Protein AF-A0AAD5QMI8-F1 (afdb_monomer_lite)

Foldseek 3Di:
DDDDDDPPVVVVVVVVVVVVVVVVVVVVVVVLVVLVVVQVVPDPDPVSVVVSVVVVCVCVPPVNVVVVVVVVVVVVVVVVVVVVVVVVVVVVVVVVVVVVVVVVVVVVVVVVVVVVVVVVVVVVVVVVVVVVVVVVVVVVVVVVVVVVVVVLVVVFWDWDWDADPPVRAIKIKIKGWPPRPDPLVVVLLVLLVVLCVVQVPDDPDDHALRWHFPDWDDDPTITMTIIHQDDDDPQVVLVPDVPSDDDPVVVVCVVPVRHVVVVVVSVVVVVVVPPPDDDDDPNSVVRNRRSD

Structure (mmCIF, N/CA/C/O backbone):
data_AF-A0AAD5QMI8-F1
#
_entry.id   AF-A0AAD5QMI8-F1
#
loop_
_atom_site.group_PDB
_atom_site.id
_atom_site.type_symbol
_atom_site.label_atom_id
_atom_site.label_alt_id
_atom_site.label_comp_id
_atom_site.label_asym_id
_atom_site.label_entity_id
_atom_site.label_seq_id
_atom_site.pdbx_PDB_ins_code
_atom_site.Cartn_x
_atom_site.Cartn_y
_atom_site.Cartn_z
_atom_site.occupancy
_atom_site.B_iso_or_equiv
_atom_site.auth_seq_id
_atom_site.auth_comp_id
_atom_site.auth_asym_id
_atom_site.auth_atom_id
_atom_site.pdbx_PDB_model_num
ATOM 1 N N . MET A 1 1 ? -24.295 15.985 58.952 1.00 39.81 1 MET A N 1
ATOM 2 C CA . MET A 1 1 ? -25.661 16.332 59.405 1.00 39.81 1 MET A CA 1
ATOM 3 C C . MET A 1 1 ? -26.094 15.312 60.451 1.00 39.81 1 MET A C 1
ATOM 5 O O . MET A 1 1 ? -26.336 14.167 60.102 1.00 39.81 1 MET A O 1
ATOM 9 N N . HIS A 1 2 ? -26.085 15.687 61.734 1.00 37.69 2 HIS A N 1
ATOM 10 C CA . HIS A 1 2 ? -26.561 14.845 62.839 1.00 37.69 2 HIS A CA 1
ATOM 11 C C . HIS A 1 2 ? -28.088 14.939 62.935 1.00 37.69 2 HIS A C 1
ATOM 13 O O . HIS A 1 2 ? -28.623 16.011 63.214 1.00 37.69 2 HIS A O 1
ATOM 19 N N . LEU A 1 3 ? -28.782 13.825 62.705 1.00 41.12 3 LEU A N 1
ATOM 20 C CA . LEU A 1 3 ? -30.224 13.722 62.907 1.00 41.12 3 LEU A CA 1
ATOM 21 C C . LEU A 1 3 ? -30.510 13.406 64.380 1.00 41.12 3 LEU A C 1
ATOM 23 O O . LEU A 1 3 ? -30.290 12.291 64.845 1.00 41.12 3 LEU A O 1
ATOM 27 N N . ARG A 1 4 ? -31.025 14.409 65.102 1.00 49.50 4 ARG A N 1
ATOM 28 C CA . ARG A 1 4 ? -31.801 14.223 66.335 1.00 49.50 4 ARG A CA 1
ATOM 29 C C . ARG A 1 4 ? -33.089 13.475 65.976 1.00 49.50 4 ARG A C 1
ATOM 31 O O . ARG A 1 4 ? -34.015 14.063 65.433 1.00 49.50 4 ARG A O 1
ATOM 38 N N . MET A 1 5 ? -33.141 12.195 66.304 1.00 41.69 5 MET A N 1
ATOM 39 C CA . MET A 1 5 ? -34.349 11.372 66.394 1.00 41.69 5 MET A CA 1
ATOM 40 C C . MET A 1 5 ? -34.274 10.723 67.784 1.00 41.69 5 MET A C 1
ATOM 42 O O . MET A 1 5 ? -33.203 10.277 68.169 1.00 41.69 5 MET A O 1
ATOM 46 N N . SER A 1 6 ? -35.294 10.600 68.622 1.00 49.03 6 SER A N 1
ATOM 47 C CA . SER A 1 6 ? -36.700 10.974 68.564 1.00 49.03 6 SER A CA 1
ATOM 48 C C . SER A 1 6 ? -37.243 10.606 69.957 1.00 49.03 6 SER A C 1
ATOM 50 O O . SER A 1 6 ? -37.353 9.420 70.260 1.00 49.03 6 SER A O 1
ATOM 52 N N . SER A 1 7 ? -37.568 11.580 70.812 1.00 53.19 7 SER A N 1
ATOM 53 C CA . SER A 1 7 ? -38.315 11.308 72.055 1.00 53.19 7 SER A CA 1
ATOM 54 C C . SER A 1 7 ? -39.819 11.133 71.795 1.00 53.19 7 SER A C 1
ATOM 56 O O . SER A 1 7 ? -40.510 10.508 72.590 1.00 53.19 7 SER A O 1
ATOM 58 N N . GLY A 1 8 ? -40.325 11.613 70.651 1.00 53.88 8 GLY A N 1
ATOM 59 C CA . GLY A 1 8 ? -41.746 11.533 70.290 1.00 53.88 8 GLY A CA 1
ATOM 60 C C . GLY A 1 8 ? -42.232 10.137 69.882 1.00 53.88 8 GLY A C 1
ATOM 61 O O . GLY A 1 8 ? -43.419 9.849 69.997 1.00 53.88 8 GLY A O 1
ATOM 62 N N . ALA A 1 9 ? -41.337 9.242 69.447 1.00 55.59 9 ALA A N 1
ATOM 63 C CA . ALA A 1 9 ? -41.724 7.880 69.066 1.00 55.59 9 ALA A CA 1
ATOM 64 C C . ALA A 1 9 ? -42.132 7.005 70.266 1.00 55.59 9 ALA A C 1
ATOM 66 O O . ALA A 1 9 ? -42.971 6.128 70.099 1.00 55.59 9 ALA A O 1
ATOM 67 N N . GLN A 1 10 ? -41.593 7.252 71.467 1.00 55.59 10 GLN A N 1
ATOM 68 C CA . GLN A 1 10 ? -41.960 6.484 72.666 1.00 55.59 10 GLN A CA 1
ATOM 69 C C . GLN A 1 10 ? -43.326 6.888 73.243 1.00 55.59 10 GLN A C 1
ATOM 71 O O . GLN A 1 10 ? -44.057 6.037 73.742 1.00 55.59 10 GLN A O 1
ATOM 76 N N . GLU A 1 11 ? -43.707 8.164 73.148 1.00 60.34 11 GLU A N 1
ATOM 77 C CA . GLU A 1 11 ? -44.975 8.662 73.706 1.00 60.34 11 GLU A CA 1
ATOM 78 C C . GLU A 1 11 ? -46.194 8.269 72.848 1.00 60.34 11 GLU A C 1
ATOM 80 O O . GLU A 1 11 ? -47.282 8.006 73.364 1.00 60.34 11 GLU A O 1
ATOM 85 N N . LEU A 1 12 ? -45.997 8.150 71.530 1.00 63.56 12 LEU A N 1
ATOM 86 C CA . LEU A 1 12 ? -47.010 7.651 70.595 1.00 63.56 12 LEU A CA 1
ATOM 87 C C . LEU A 1 12 ? -47.297 6.150 70.754 1.00 63.56 12 LEU A C 1
ATOM 89 O O . LEU A 1 12 ? -48.404 5.719 70.433 1.00 63.56 12 LEU A O 1
ATOM 93 N N . ASP A 1 13 ? -46.337 5.368 71.249 1.00 71.19 13 ASP A N 1
ATOM 94 C CA . ASP A 1 13 ? -46.490 3.919 71.430 1.00 71.19 13 ASP A CA 1
ATOM 95 C C . ASP A 1 13 ? -47.354 3.606 72.666 1.00 71.19 13 ASP A C 1
ATOM 97 O O . ASP A 1 13 ? -48.309 2.836 72.590 1.00 71.19 13 ASP A O 1
ATOM 101 N N . LEU A 1 14 ? -47.126 4.323 73.775 1.00 72.44 14 LEU A N 1
ATOM 102 C CA . LEU A 1 14 ? -47.906 4.173 75.012 1.00 72.44 14 LEU A CA 1
ATOM 103 C C . LEU A 1 14 ? -49.385 4.552 74.845 1.00 72.44 14 LEU A C 1
ATOM 105 O O . LEU A 1 14 ? -50.256 3.882 75.399 1.00 72.44 14 LEU A O 1
ATOM 109 N N . ARG A 1 15 ? -49.697 5.601 74.068 1.00 74.56 15 ARG A N 1
ATOM 110 C CA . ARG A 1 15 ? -51.097 5.977 73.792 1.00 74.56 15 ARG A CA 1
ATOM 111 C C . ARG A 1 15 ? -51.832 4.912 72.982 1.00 74.56 15 ARG A C 1
ATOM 113 O O . ARG A 1 15 ? -52.986 4.624 73.285 1.00 74.56 15 ARG A O 1
ATOM 120 N N . LYS A 1 16 ? -51.161 4.301 72.003 1.00 75.94 16 LYS A N 1
ATOM 121 C CA . LYS A 1 16 ? -51.739 3.220 71.194 1.00 75.94 16 LYS A CA 1
ATOM 122 C C . LYS A 1 16 ? -51.943 1.945 72.006 1.00 75.94 16 LYS A C 1
ATOM 124 O O . LYS A 1 16 ? -52.959 1.283 71.824 1.00 75.94 16 LYS A O 1
ATOM 129 N N . GLU A 1 17 ? -51.029 1.619 72.923 1.00 73.50 17 GLU A N 1
ATOM 130 C CA . GLU A 1 17 ? -51.213 0.492 73.848 1.00 73.50 17 GLU A CA 1
ATOM 131 C C . GLU A 1 17 ? -52.415 0.710 74.786 1.00 73.50 17 GLU A C 1
ATOM 133 O O . GLU A 1 17 ? -53.200 -0.214 74.996 1.00 73.50 17 GLU A O 1
ATOM 138 N N . LEU A 1 18 ? -52.617 1.933 75.293 1.00 75.56 18 LEU A N 1
ATOM 139 C CA . LEU A 1 18 ? -53.773 2.286 76.131 1.00 75.56 18 LEU A CA 1
ATOM 140 C C . LEU A 1 18 ? -55.105 2.202 75.369 1.00 75.56 18 LEU A C 1
ATOM 142 O O . LEU A 1 18 ? -56.087 1.678 75.896 1.00 75.56 18 LEU A O 1
ATOM 146 N N . GLU A 1 19 ? -55.130 2.662 74.120 1.00 79.38 19 GLU A N 1
ATOM 147 C CA . GLU A 1 19 ? -56.314 2.610 73.254 1.00 79.38 19 GLU A CA 1
ATOM 148 C C . GLU A 1 19 ? -56.675 1.163 72.864 1.00 79.38 19 GLU A C 1
ATOM 150 O O . GLU A 1 19 ? -57.843 0.774 72.899 1.00 79.38 19 GLU A O 1
ATOM 155 N N . LEU A 1 20 ? -55.672 0.314 72.608 1.00 74.12 20 LEU A N 1
ATOM 156 C CA . LEU A 1 20 ? -55.854 -1.128 72.400 1.00 74.12 20 LEU A CA 1
ATOM 157 C C . LEU A 1 20 ? -56.387 -1.836 73.650 1.00 74.12 20 LEU A C 1
ATOM 159 O O . LEU A 1 20 ? -57.260 -2.697 73.534 1.00 74.12 20 LEU A O 1
ATOM 163 N N . CYS A 1 21 ? -55.897 -1.478 74.838 1.00 72.69 21 CYS A N 1
ATOM 164 C CA . CYS A 1 21 ? -56.425 -2.006 76.095 1.00 72.69 21 CYS A CA 1
ATOM 165 C C . CYS A 1 21 ? -57.900 -1.628 76.295 1.00 72.69 21 CYS A C 1
ATOM 167 O O . CYS A 1 21 ? -58.682 -2.491 76.693 1.00 72.69 21 CYS A O 1
ATOM 169 N N . SER A 1 22 ? -58.293 -0.391 75.958 1.00 78.00 22 SER A N 1
ATOM 170 C CA . SER A 1 22 ? -59.698 0.045 75.992 1.00 78.00 22 SER A CA 1
ATOM 171 C C . SER A 1 22 ? -60.561 -0.769 75.028 1.00 78.00 22 SER A C 1
ATOM 173 O O . SER A 1 22 ? -61.558 -1.348 75.438 1.00 78.00 22 SER A O 1
ATOM 175 N N . LEU A 1 23 ? -60.134 -0.918 73.769 1.00 75.81 23 LEU A N 1
ATOM 176 C CA . LEU A 1 23 ? -60.886 -1.670 72.756 1.00 75.81 23 LEU A CA 1
ATOM 177 C C . LEU A 1 23 ? -61.037 -3.158 73.102 1.00 75.81 23 LEU A C 1
ATOM 179 O O . LEU A 1 23 ? -62.073 -3.767 72.832 1.00 75.81 23 LEU A O 1
ATOM 183 N N . VAL A 1 24 ? -60.012 -3.768 73.705 1.00 74.81 24 VAL A N 1
ATOM 184 C CA . VAL A 1 24 ? -60.093 -5.159 74.173 1.00 74.81 24 VAL A CA 1
ATOM 185 C C . VAL A 1 24 ? -61.043 -5.278 75.364 1.00 74.81 24 VAL A C 1
ATOM 187 O O . VAL A 1 24 ? -61.785 -6.260 75.426 1.00 74.81 24 VAL A O 1
ATOM 190 N N . ALA A 1 25 ? -61.050 -4.300 76.274 1.00 75.38 25 ALA A N 1
ATOM 191 C CA . ALA A 1 25 ? -62.009 -4.257 77.372 1.00 75.38 25 ALA A CA 1
ATOM 192 C C . ALA A 1 25 ? -63.446 -4.133 76.838 1.00 75.38 25 ALA A C 1
ATOM 194 O O . ALA A 1 25 ? -64.293 -4.935 77.221 1.00 75.38 25 ALA A O 1
ATOM 195 N N . ASP A 1 26 ? -63.684 -3.241 75.875 1.00 77.81 26 ASP A N 1
ATOM 196 C CA . ASP A 1 26 ? -64.997 -3.019 75.251 1.00 77.81 26 ASP A CA 1
ATOM 197 C C . ASP A 1 26 ? -65.491 -4.238 74.445 1.00 77.81 26 ASP A C 1
ATOM 199 O O . ASP A 1 26 ? -66.674 -4.595 74.445 1.00 77.81 26 ASP A O 1
ATOM 203 N N . SER A 1 27 ? -64.583 -4.950 73.774 1.00 77.38 27 SER A N 1
ATOM 204 C CA . SER A 1 27 ? -64.911 -6.206 73.087 1.00 77.38 27 SER A CA 1
ATOM 205 C C . SER A 1 27 ? -65.238 -7.338 74.069 1.00 77.38 27 SER A C 1
ATOM 207 O O . SER A 1 27 ? -66.125 -8.152 73.804 1.00 77.38 27 SER A O 1
ATOM 209 N N . MET A 1 28 ? -64.548 -7.405 75.210 1.00 74.38 28 MET A N 1
ATOM 210 C CA . MET A 1 28 ? -64.834 -8.403 76.242 1.00 74.38 28 MET A CA 1
ATOM 211 C C . MET A 1 28 ? -66.158 -8.123 76.956 1.00 74.38 28 MET A C 1
ATOM 213 O O . MET A 1 28 ? -66.920 -9.061 77.183 1.00 74.38 28 MET A O 1
ATOM 217 N N . THR A 1 29 ? -66.463 -6.859 77.261 1.00 77.94 29 THR A N 1
ATOM 218 C CA . THR A 1 29 ? -67.727 -6.467 77.902 1.00 77.94 29 THR A CA 1
ATOM 219 C C . THR A 1 29 ? -68.920 -6.682 76.977 1.00 77.94 29 THR A C 1
ATOM 221 O O . THR A 1 29 ? -69.928 -7.228 77.417 1.00 77.94 29 THR A O 1
ATOM 224 N N . SER A 1 30 ? -68.801 -6.351 75.688 1.00 76.19 30 SER A N 1
ATOM 225 C CA . SER A 1 30 ? -69.863 -6.609 74.702 1.00 76.19 30 SER A CA 1
ATOM 226 C C . SER A 1 30 ? -70.106 -8.102 74.465 1.00 76.19 30 SER A C 1
A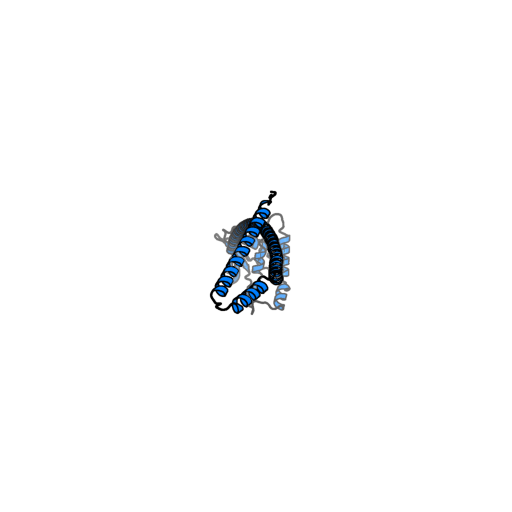TOM 228 O O . SER A 1 30 ? -71.257 -8.535 74.442 1.00 76.19 30 SER A O 1
ATOM 230 N N . SER A 1 31 ? -69.051 -8.918 74.361 1.00 74.50 31 SER A N 1
ATOM 231 C CA . SER A 1 31 ? -69.205 -10.370 74.209 1.00 74.50 31 SER A CA 1
ATOM 232 C C . SER A 1 31 ? -69.837 -11.015 75.446 1.00 74.50 31 SER A C 1
ATOM 234 O O . SER A 1 31 ? -70.688 -11.885 75.294 1.00 74.50 31 SER A O 1
ATOM 236 N N . LEU A 1 32 ? -69.462 -10.575 76.654 1.00 71.62 32 LEU A N 1
ATOM 237 C CA . LEU A 1 32 ? -70.084 -11.033 77.901 1.00 71.62 32 LEU A CA 1
ATOM 238 C C . LEU A 1 32 ? -71.548 -10.600 77.986 1.00 71.62 32 LEU A C 1
ATOM 240 O O . LEU A 1 32 ? -72.392 -11.415 78.335 1.00 71.62 32 LEU A O 1
ATOM 244 N N . SER A 1 33 ? -71.857 -9.354 77.619 1.00 76.44 33 SER A N 1
ATOM 245 C CA . SER A 1 33 ? -73.227 -8.832 77.613 1.00 76.44 33 SER A CA 1
ATOM 246 C C . SER A 1 33 ? -74.143 -9.605 76.662 1.00 76.44 33 SER A C 1
ATOM 248 O O . SER A 1 33 ? -75.302 -9.833 77.000 1.00 76.44 33 SER A O 1
ATOM 250 N N . ASN A 1 34 ? -73.639 -10.009 75.492 1.00 75.00 34 ASN A N 1
ATOM 251 C CA . ASN A 1 34 ? -74.408 -10.790 74.523 1.00 75.00 34 ASN A CA 1
ATOM 252 C C . ASN A 1 34 ? -74.630 -12.232 74.995 1.00 75.00 34 ASN A C 1
ATOM 254 O O . ASN A 1 34 ? -75.746 -12.727 74.911 1.00 75.00 34 ASN A O 1
ATOM 258 N N . SER A 1 35 ? -73.609 -12.887 75.557 1.00 70.50 35 SER A N 1
ATOM 259 C CA . SER A 1 35 ? -73.787 -14.225 76.137 1.00 70.50 35 SER A CA 1
ATOM 260 C C . SER A 1 35 ? -74.733 -14.211 77.344 1.00 70.50 35 SER A C 1
ATOM 262 O O . SER A 1 35 ? -75.518 -15.139 77.509 1.00 70.50 35 SER A O 1
ATOM 264 N N . LEU A 1 36 ? -74.717 -13.147 78.158 1.00 68.50 36 LEU A N 1
ATOM 265 C CA . LEU A 1 36 ? -75.632 -12.999 79.295 1.00 68.50 36 LEU A CA 1
ATOM 266 C C . LEU A 1 36 ? -77.090 -12.814 78.843 1.00 68.50 36 LEU A C 1
ATOM 268 O O . LEU A 1 36 ? -78.000 -13.365 79.459 1.00 68.50 36 LEU A O 1
ATOM 272 N N . SER A 1 37 ? -77.326 -12.037 77.779 1.00 73.31 37 SER A N 1
ATOM 273 C CA . SER A 1 37 ? -78.678 -11.776 77.269 1.00 73.31 37 SER A CA 1
ATOM 274 C C . SER A 1 37 ? -79.290 -12.995 76.565 1.00 73.31 37 SER A C 1
ATOM 276 O O . SER A 1 37 ? -80.482 -13.266 76.730 1.00 73.31 37 SER A O 1
ATOM 278 N N . GLU A 1 38 ? -78.483 -13.783 75.851 1.00 71.50 38 GLU A N 1
ATOM 279 C CA . GLU A 1 38 ? -78.896 -15.068 75.265 1.00 71.50 38 GLU A CA 1
ATOM 280 C C . GLU A 1 38 ? -79.266 -16.099 76.347 1.00 71.50 38 GLU A C 1
ATOM 282 O O . GLU A 1 38 ? -80.281 -16.792 76.241 1.00 71.50 38 GLU A O 1
ATOM 287 N N . ALA A 1 39 ? -78.502 -16.143 77.438 1.00 63.47 39 ALA A N 1
ATOM 288 C CA . ALA A 1 39 ? -78.732 -17.068 78.545 1.00 63.47 39 ALA A CA 1
ATOM 289 C C . ALA A 1 39 ? -79.969 -16.689 79.399 1.00 63.47 39 ALA A C 1
ATOM 291 O O . ALA A 1 39 ? -80.730 -17.552 79.839 1.00 63.47 39 ALA A O 1
ATOM 292 N N . LEU A 1 40 ? -80.240 -15.389 79.580 1.00 64.44 40 LEU A N 1
ATOM 293 C CA . LEU A 1 40 ? -81.414 -14.889 80.318 1.00 64.44 40 LEU A CA 1
ATOM 294 C C . LEU A 1 40 ? -82.736 -15.000 79.541 1.00 64.44 40 LEU A C 1
ATOM 296 O O . LEU A 1 40 ? -83.805 -14.976 80.147 1.00 64.44 40 LEU A O 1
ATOM 300 N N . SER A 1 41 ? -82.690 -15.113 78.212 1.00 66.19 41 SER A N 1
ATOM 301 C CA . SER A 1 41 ? -83.894 -15.222 77.371 1.00 66.19 41 SER A CA 1
ATOM 302 C C . SER A 1 41 ? -84.420 -16.655 77.212 1.00 66.19 41 SER A C 1
ATOM 304 O O . SER A 1 41 ? -85.503 -16.845 76.659 1.00 66.19 41 SER A O 1
ATOM 306 N N . SER A 1 42 ? -83.695 -17.659 77.719 1.00 58.00 42 SER A N 1
ATOM 307 C CA . SER A 1 42 ? -83.961 -19.085 77.480 1.00 58.00 42 SER A CA 1
ATOM 308 C C . SER A 1 42 ? -84.267 -19.920 78.736 1.00 58.00 42 SER A C 1
ATOM 310 O O . SER A 1 42 ? -84.520 -21.117 78.611 1.00 58.00 42 SER A O 1
ATOM 312 N N . THR A 1 43 ? -84.328 -19.326 79.935 1.00 52.66 43 THR A N 1
ATOM 313 C CA . THR A 1 43 ? -84.498 -20.069 81.198 1.00 52.66 43 THR A CA 1
ATOM 314 C C . THR A 1 43 ? -85.843 -19.824 81.883 1.00 52.66 43 THR A C 1
ATOM 316 O O . THR A 1 43 ? -86.178 -18.711 82.277 1.00 52.66 43 THR A O 1
ATOM 319 N N . SER A 1 44 ? -86.644 -20.886 82.036 1.00 55.69 44 SER A N 1
ATOM 320 C CA . SER A 1 44 ? -87.956 -20.856 82.708 1.00 55.69 44 SER A CA 1
ATOM 321 C C . SER A 1 44 ? -87.978 -21.603 84.046 1.00 55.69 44 SER A C 1
ATOM 323 O O . SER A 1 44 ? -89.044 -21.753 84.645 1.00 55.69 44 SER A O 1
ATOM 325 N N . SER A 1 45 ? -86.832 -22.103 84.519 1.00 59.94 45 SER A N 1
ATOM 326 C CA . SER A 1 45 ? -86.713 -22.810 85.794 1.00 59.94 45 SER A CA 1
ATOM 327 C C . SER A 1 45 ? -85.461 -22.363 86.555 1.00 59.94 45 SER A C 1
ATOM 329 O O . SER A 1 45 ? -84.417 -22.106 85.959 1.00 59.94 45 SER A O 1
ATOM 331 N N . ALA A 1 46 ? -85.562 -22.254 87.884 1.00 58.75 46 ALA A N 1
ATOM 332 C CA . ALA A 1 46 ? -84.462 -21.800 88.743 1.00 58.75 46 ALA A CA 1
ATOM 333 C C . ALA A 1 46 ? -83.193 -22.678 88.625 1.00 58.75 46 ALA A C 1
ATOM 335 O O . ALA A 1 46 ? -82.092 -22.177 88.805 1.00 58.75 46 ALA A O 1
ATOM 336 N N . SER A 1 47 ? -83.346 -23.950 88.232 1.00 64.81 47 SER A N 1
ATOM 337 C CA . SER A 1 47 ? -82.250 -24.901 87.990 1.00 64.81 47 SER A CA 1
ATOM 338 C C . SER A 1 47 ? -81.368 -24.531 86.792 1.00 64.81 47 SER A C 1
ATOM 340 O O . SER A 1 47 ? -80.177 -24.834 86.792 1.00 64.81 47 SER A O 1
ATOM 342 N N . ASP A 1 48 ? -81.935 -23.911 85.756 1.00 62.41 48 ASP A N 1
ATOM 343 C CA . ASP A 1 48 ? -81.189 -23.565 84.539 1.00 62.41 48 ASP A CA 1
ATOM 344 C C . ASP A 1 48 ? -80.391 -22.270 84.731 1.00 62.41 48 ASP A C 1
ATOM 346 O O . ASP A 1 48 ? -79.304 -22.106 84.178 1.00 62.41 48 ASP A O 1
ATOM 350 N N . VAL A 1 49 ? -80.910 -21.367 85.570 1.00 68.44 49 VAL A N 1
ATOM 351 C CA . VAL A 1 49 ? -80.216 -20.139 85.975 1.00 68.44 49 VAL A CA 1
ATOM 352 C C . VAL A 1 49 ? -78.963 -20.480 86.779 1.00 68.44 49 VAL A C 1
ATOM 354 O O . VAL A 1 49 ? -77.909 -19.915 86.501 1.00 68.44 49 VAL A O 1
ATOM 357 N N . ASP A 1 50 ? -79.037 -21.449 87.693 1.00 70.62 50 ASP A N 1
ATOM 358 C CA . ASP A 1 50 ? -77.870 -21.908 88.455 1.00 70.62 50 ASP A CA 1
ATOM 359 C C . ASP A 1 50 ? -76.806 -22.554 87.545 1.00 70.62 50 ASP A C 1
ATOM 361 O O . ASP A 1 50 ? -75.620 -22.271 87.697 1.00 70.62 50 ASP A O 1
ATOM 365 N N . SER A 1 51 ? -77.206 -23.330 86.527 1.00 72.19 51 SER A N 1
ATOM 366 C CA . SER A 1 51 ? -76.269 -23.909 85.545 1.00 72.19 51 SER A CA 1
ATOM 367 C C . SER A 1 51 ? -75.574 -22.846 84.683 1.00 72.19 51 SER A C 1
ATOM 369 O O . SER A 1 51 ? -74.399 -22.991 84.348 1.00 72.19 51 SER A O 1
ATOM 371 N N . ILE A 1 52 ? -76.284 -21.778 84.315 1.00 73.38 52 ILE A N 1
ATOM 372 C CA . ILE A 1 52 ? -75.721 -20.644 83.569 1.00 73.38 52 ILE A CA 1
ATOM 373 C C . ILE A 1 52 ? -74.795 -19.821 84.460 1.00 73.38 52 ILE A C 1
ATOM 375 O O . ILE A 1 52 ? -73.743 -19.383 84.000 1.00 73.38 52 ILE A O 1
ATOM 379 N N . ILE A 1 53 ? -75.157 -19.615 85.730 1.00 73.06 53 ILE A N 1
ATOM 380 C CA . ILE A 1 53 ? -74.293 -18.943 86.703 1.00 73.06 53 ILE A CA 1
ATOM 381 C C . ILE A 1 53 ? -73.012 -19.758 86.898 1.00 73.06 53 ILE A C 1
ATOM 383 O O . ILE A 1 53 ? -71.939 -19.173 86.810 1.00 73.06 53 ILE A O 1
ATOM 387 N N . GLU A 1 54 ? -73.083 -21.085 87.042 1.00 73.31 54 GLU A N 1
ATOM 388 C CA . GLU A 1 54 ? -71.892 -21.943 87.125 1.00 73.31 54 GLU A CA 1
ATOM 389 C C . GLU A 1 54 ? -71.041 -21.907 85.845 1.00 73.31 54 GLU A C 1
ATOM 391 O O . GLU A 1 54 ? -69.813 -21.870 85.924 1.00 73.31 54 GLU A O 1
ATOM 396 N N . GLU A 1 55 ? -71.645 -21.870 84.653 1.00 72.56 55 GLU A N 1
ATOM 397 C CA . GLU A 1 55 ? -70.905 -21.762 83.389 1.00 72.56 55 GLU A CA 1
ATOM 398 C C . GLU A 1 55 ? -70.249 -20.380 83.225 1.00 72.56 55 GLU A C 1
ATOM 400 O O . GLU A 1 55 ? -69.088 -20.274 82.812 1.00 72.56 55 GLU A O 1
ATOM 405 N N . ILE A 1 56 ? -70.944 -19.309 83.614 1.00 72.50 56 ILE A N 1
ATOM 406 C CA . ILE A 1 56 ? -70.411 -17.944 83.649 1.00 72.50 56 ILE A CA 1
ATOM 407 C C . ILE A 1 56 ? -69.288 -17.848 84.685 1.00 72.50 56 ILE A C 1
ATOM 409 O O . ILE A 1 56 ? -68.222 -17.325 84.364 1.00 72.50 56 ILE A O 1
ATOM 413 N N . GLU A 1 57 ? -69.458 -18.397 85.886 1.00 70.19 57 GLU A N 1
ATOM 414 C CA . GLU A 1 57 ? -68.432 -18.441 86.930 1.00 70.19 57 GLU A CA 1
ATOM 415 C C . GLU A 1 57 ? -67.236 -19.304 86.522 1.00 70.19 57 GLU A C 1
ATOM 417 O O . GLU A 1 57 ? -66.097 -18.923 86.783 1.00 70.19 57 GLU A O 1
ATOM 422 N N . ALA A 1 58 ? -67.441 -20.412 85.805 1.00 68.88 58 ALA A N 1
ATOM 423 C CA . ALA A 1 58 ? -66.364 -21.224 85.244 1.00 68.88 58 ALA A CA 1
ATOM 424 C C . ALA A 1 58 ? -65.603 -20.481 84.132 1.00 68.88 58 ALA A C 1
ATOM 426 O O . ALA A 1 58 ? -64.379 -20.597 84.023 1.00 68.88 58 ALA A O 1
ATOM 427 N N . THR A 1 59 ? -66.302 -19.671 83.332 1.00 65.50 59 THR A N 1
ATOM 428 C CA . THR A 1 59 ? -65.726 -18.907 82.213 1.00 65.50 59 THR A CA 1
ATOM 429 C C . THR A 1 59 ? -65.035 -17.615 82.669 1.00 65.50 59 THR A C 1
ATOM 431 O O . THR A 1 59 ? -64.008 -17.229 82.098 1.00 65.50 59 THR A O 1
ATOM 434 N N . ILE A 1 60 ? -65.565 -16.974 83.715 1.00 70.75 60 ILE A N 1
ATOM 435 C CA . ILE A 1 60 ? -65.021 -15.791 84.406 1.00 70.75 60 ILE A CA 1
ATOM 436 C C . ILE A 1 60 ? -64.057 -16.200 85.527 1.00 70.75 60 ILE A C 1
ATOM 438 O O . ILE A 1 60 ? -63.340 -15.354 86.063 1.00 70.75 60 ILE A O 1
ATOM 442 N N . SER A 1 61 ? -63.964 -17.499 85.835 1.00 78.00 61 SER A N 1
ATOM 443 C CA . SER A 1 61 ? -63.043 -18.023 86.835 1.00 78.00 61 SER A CA 1
ATOM 444 C C . SER A 1 61 ? -61.667 -17.429 86.598 1.00 78.00 61 SER A C 1
ATOM 446 O O . SER A 1 61 ? -61.103 -17.500 85.498 1.00 78.00 61 SER A O 1
ATOM 448 N N . ILE A 1 62 ? -61.124 -16.833 87.656 1.00 75.12 62 ILE A N 1
ATOM 449 C CA . ILE A 1 62 ? -59.850 -16.114 87.643 1.00 75.12 62 ILE A CA 1
ATOM 450 C C . ILE A 1 62 ? -58.755 -16.974 86.989 1.00 75.12 62 ILE A C 1
ATOM 452 O O . ILE A 1 62 ? -57.916 -16.462 86.251 1.00 75.12 62 ILE A O 1
ATOM 456 N N . ALA A 1 63 ? -58.814 -18.299 87.161 1.00 76.44 63 ALA A N 1
ATOM 457 C CA . ALA A 1 63 ? -57.892 -19.247 86.544 1.00 76.44 63 ALA A CA 1
ATOM 458 C C . ALA A 1 63 ? -57.994 -19.325 85.003 1.00 76.44 63 ALA A C 1
ATOM 460 O O . ALA A 1 63 ? -56.973 -19.467 84.324 1.00 76.44 63 ALA A O 1
ATOM 461 N N . VAL A 1 64 ? -59.197 -19.247 84.425 1.00 77.81 64 VAL A N 1
ATOM 462 C CA . VAL A 1 64 ? -59.416 -19.280 82.966 1.00 77.81 64 VAL A CA 1
ATOM 463 C C . VAL A 1 64 ? -59.004 -17.953 82.332 1.00 77.81 64 VAL A C 1
ATOM 465 O O . VAL A 1 64 ? -58.322 -17.953 81.298 1.00 77.81 64 VAL A O 1
ATOM 468 N N . LEU A 1 65 ? -59.348 -16.830 82.968 1.00 75.81 65 LEU A N 1
ATOM 469 C CA . LEU A 1 65 ? -58.926 -15.500 82.528 1.00 75.81 65 LEU A CA 1
ATOM 470 C C . LEU A 1 65 ? -57.402 -15.336 82.597 1.00 75.81 65 LEU A C 1
ATOM 472 O O . LEU A 1 65 ? -56.809 -14.886 81.617 1.00 75.81 65 LEU A O 1
ATOM 476 N N . ASP A 1 66 ? -56.746 -15.798 83.665 1.00 78.69 66 ASP A N 1
ATOM 477 C CA . ASP A 1 66 ? -55.282 -15.769 83.791 1.00 78.69 66 ASP A CA 1
ATOM 478 C C . ASP A 1 66 ? -54.592 -16.615 82.702 1.00 78.69 66 ASP A C 1
ATOM 480 O O . ASP A 1 66 ? -53.624 -16.173 82.077 1.00 78.69 66 ASP A O 1
ATOM 484 N N . ARG A 1 67 ? -55.128 -17.800 82.364 1.00 79.62 67 ARG A N 1
ATOM 485 C CA . ARG A 1 67 ? -54.614 -18.605 81.234 1.00 79.62 67 ARG A CA 1
ATOM 486 C C . ARG A 1 67 ? -54.780 -17.895 79.888 1.00 79.62 67 ARG A C 1
ATOM 488 O O . ARG A 1 67 ? -53.848 -17.913 79.078 1.00 79.62 67 ARG A O 1
ATOM 495 N N . LYS A 1 68 ? -55.940 -17.277 79.625 1.00 80.12 68 LYS A N 1
ATOM 496 C CA . LYS A 1 68 ? -56.187 -16.512 78.386 1.00 80.12 68 LYS A CA 1
ATOM 497 C C . LYS A 1 68 ? -55.265 -15.292 78.298 1.00 80.12 68 LYS A C 1
ATOM 499 O O . LYS A 1 68 ? -54.681 -15.060 77.237 1.00 80.12 68 LYS A O 1
ATOM 504 N N . LEU A 1 69 ? -55.076 -14.570 79.404 1.00 79.94 69 LEU A N 1
ATOM 505 C CA . LEU A 1 69 ? -54.168 -13.428 79.498 1.00 79.94 69 LEU A CA 1
ATOM 506 C C . LEU A 1 69 ? -52.720 -13.864 79.249 1.00 79.94 69 LEU A C 1
ATOM 508 O O . LEU A 1 69 ? -52.077 -13.328 78.352 1.00 79.94 69 LEU A O 1
ATOM 512 N N . LYS A 1 70 ? -52.230 -14.907 79.933 1.00 84.31 70 LYS A N 1
ATOM 513 C CA . LYS A 1 70 ? -50.885 -15.470 79.712 1.00 84.31 70 LYS A CA 1
ATOM 514 C C . LYS A 1 70 ? -50.661 -15.893 78.262 1.00 84.31 70 LYS A C 1
ATOM 516 O O . LYS A 1 70 ? -49.594 -15.628 77.711 1.00 84.31 70 LYS A O 1
ATOM 521 N N . LYS A 1 71 ? -51.656 -16.510 77.612 1.00 85.94 71 LYS A N 1
ATOM 522 C CA . LYS A 1 71 ? -51.572 -16.888 76.190 1.00 85.94 71 LYS A CA 1
ATOM 523 C C . LYS A 1 71 ? -51.481 -15.659 75.279 1.00 85.94 71 LYS A C 1
ATOM 525 O O . LYS A 1 71 ? -50.647 -15.651 74.377 1.00 85.94 71 LYS A O 1
ATOM 530 N N . LYS A 1 72 ? -52.284 -14.617 75.531 1.00 82.56 72 LYS A N 1
ATOM 531 C CA . LYS A 1 72 ? -52.223 -13.347 74.785 1.00 82.56 72 LYS A CA 1
ATOM 532 C C . LYS A 1 72 ? -50.903 -12.608 75.007 1.00 82.56 72 LYS A C 1
ATOM 534 O O . LYS A 1 72 ? -50.299 -12.185 74.031 1.00 82.56 72 LYS A O 1
ATOM 539 N N . VAL A 1 73 ? -50.414 -12.527 76.245 1.00 80.88 73 VAL A N 1
ATOM 540 C CA . VAL A 1 73 ? -49.109 -11.929 76.581 1.00 80.88 73 VAL A CA 1
ATOM 541 C C . VAL A 1 73 ? -47.976 -12.672 75.876 1.00 80.88 73 VAL A C 1
ATOM 543 O O . VAL A 1 73 ? -47.089 -12.035 75.317 1.00 80.88 73 VAL A O 1
ATOM 546 N N . LYS A 1 74 ? -48.024 -14.010 75.832 1.00 84.25 74 LYS A N 1
ATOM 547 C CA . LYS A 1 74 ? -47.031 -14.829 75.121 1.00 84.25 74 LYS A CA 1
ATOM 548 C C . LYS A 1 74 ? -47.075 -14.621 73.602 1.00 84.25 74 LYS A C 1
ATOM 550 O O . LYS A 1 74 ? -46.027 -14.574 72.967 1.00 84.25 74 LYS A O 1
ATOM 555 N N . LEU A 1 75 ? -48.269 -14.466 73.024 1.00 83.56 75 LEU A N 1
ATOM 556 C CA . LEU A 1 75 ? -48.436 -14.110 71.611 1.00 83.56 75 LEU A CA 1
ATOM 557 C C . LEU A 1 75 ? -47.882 -12.709 71.321 1.00 83.56 75 LEU A C 1
ATOM 559 O O . LEU A 1 75 ? -47.107 -12.551 70.382 1.00 83.56 75 LEU A O 1
ATOM 563 N N . PHE A 1 76 ? -48.200 -11.719 72.157 1.00 79.38 76 PHE A N 1
ATOM 564 C CA . PHE A 1 76 ? -47.702 -10.348 72.014 1.00 79.38 76 PHE A CA 1
ATOM 565 C C . PHE A 1 76 ? -46.179 -10.266 72.145 1.00 79.38 76 PHE A C 1
ATOM 567 O O . PHE A 1 76 ? -45.524 -9.617 71.331 1.00 79.38 76 PHE A O 1
ATOM 574 N N . SER A 1 77 ? -45.595 -10.961 73.125 1.00 81.31 77 SER A N 1
ATOM 575 C CA . SER A 1 77 ? -44.142 -10.992 73.293 1.00 81.31 77 SER A CA 1
ATOM 576 C C . SER A 1 77 ? -43.448 -11.696 72.126 1.00 81.31 77 SER A C 1
ATOM 578 O O . SER A 1 77 ? -42.447 -11.176 71.634 1.00 81.31 77 SER A O 1
ATOM 580 N N . SER A 1 78 ? -44.010 -12.797 71.606 1.00 84.44 78 SER A N 1
ATOM 581 C CA . SER A 1 78 ? -43.496 -13.442 70.387 1.00 84.44 78 SER A CA 1
ATOM 582 C C . SER A 1 78 ? -43.598 -12.534 69.152 1.00 84.44 78 SER A C 1
ATOM 584 O O . SER A 1 78 ? -42.619 -12.380 68.423 1.00 84.44 78 SER A O 1
ATOM 586 N N . GLY A 1 79 ? -44.720 -11.825 68.982 1.00 84.81 79 GLY A N 1
ATOM 587 C CA . GLY A 1 79 ? -44.912 -10.866 67.894 1.00 84.81 79 GLY A CA 1
ATOM 588 C C . GLY A 1 79 ? -43.931 -9.695 67.961 1.00 84.81 79 GLY A C 1
ATOM 589 O O . GLY A 1 79 ? -43.377 -9.302 66.938 1.00 84.81 79 GLY A O 1
ATOM 590 N N . LYS A 1 80 ? -43.628 -9.190 69.165 1.00 84.88 80 LYS A N 1
ATOM 591 C CA . LYS A 1 80 ? -42.616 -8.141 69.370 1.00 84.88 80 LYS A CA 1
ATOM 592 C C . LYS A 1 80 ? -41.216 -8.619 68.975 1.00 84.88 80 LYS A C 1
ATOM 594 O O . LYS A 1 80 ? -40.478 -7.876 68.331 1.00 84.88 80 LYS A O 1
ATOM 599 N N . THR A 1 81 ? -40.858 -9.863 69.309 1.00 87.25 81 THR A N 1
ATOM 600 C CA . THR A 1 81 ? -39.564 -10.434 68.900 1.00 87.25 81 THR A CA 1
ATOM 601 C C . THR A 1 81 ? -39.470 -10.671 67.394 1.00 87.25 81 THR A C 1
ATOM 603 O O . THR A 1 81 ? -38.417 -10.425 66.807 1.00 87.25 81 THR A O 1
ATOM 606 N N . ASP A 1 82 ? -40.557 -11.091 66.748 1.00 90.44 82 ASP A N 1
ATOM 607 C CA . ASP A 1 82 ? -40.575 -11.310 65.300 1.00 90.44 82 ASP A CA 1
ATOM 608 C C . ASP A 1 82 ? -40.571 -9.988 64.520 1.00 90.44 82 ASP A C 1
ATOM 610 O O . ASP A 1 82 ? -39.874 -9.874 63.508 1.00 90.44 82 ASP A O 1
ATOM 614 N N . ALA A 1 83 ? -41.257 -8.956 65.020 1.00 87.19 83 ALA A N 1
ATOM 615 C CA . ALA A 1 83 ? -41.202 -7.608 64.461 1.00 87.19 83 ALA A CA 1
ATOM 616 C C . ALA A 1 83 ? -39.784 -7.019 64.536 1.00 87.19 83 ALA A C 1
ATOM 618 O O . ALA A 1 83 ? -39.287 -6.512 63.531 1.00 87.19 83 ALA A O 1
ATOM 619 N N . ALA A 1 84 ? -39.101 -7.159 65.679 1.00 90.56 84 ALA A N 1
ATOM 620 C CA . ALA A 1 84 ? -37.714 -6.718 65.837 1.00 90.56 84 ALA A CA 1
ATOM 621 C C . ALA A 1 84 ? -36.770 -7.433 64.853 1.00 90.56 84 ALA A C 1
ATOM 623 O O . ALA A 1 84 ? -36.047 -6.781 64.107 1.00 90.56 84 ALA A O 1
ATOM 624 N N . ARG A 1 85 ? -36.859 -8.768 64.745 1.00 93.75 85 ARG A N 1
ATOM 625 C CA . ARG A 1 85 ? -36.069 -9.543 63.767 1.00 93.75 85 ARG A CA 1
ATOM 626 C C . ARG A 1 85 ? -36.352 -9.137 62.324 1.00 93.75 85 ARG A C 1
ATOM 628 O O . ARG A 1 85 ? -35.454 -9.164 61.486 1.00 93.75 85 ARG A O 1
ATOM 635 N N . THR A 1 86 ? -37.603 -8.813 62.011 1.00 93.38 86 THR A N 1
ATOM 636 C CA . THR A 1 86 ? -37.990 -8.364 60.669 1.00 93.38 86 THR A CA 1
ATOM 637 C C . THR A 1 86 ? -37.402 -6.988 60.372 1.00 93.38 86 THR A C 1
ATOM 639 O O . THR A 1 86 ? -36.872 -6.783 59.283 1.00 93.38 86 THR A O 1
ATOM 642 N N . TYR A 1 87 ? -37.425 -6.076 61.347 1.00 93.19 87 TYR A N 1
ATOM 643 C CA . TYR A 1 87 ? -36.783 -4.768 61.240 1.00 93.19 87 TYR A CA 1
ATOM 644 C C . TYR A 1 87 ? -35.271 -4.889 61.015 1.00 93.19 87 TYR A C 1
ATOM 646 O O . TYR A 1 87 ? -34.760 -4.296 60.067 1.00 93.19 87 TYR A O 1
ATOM 654 N N . ASP A 1 88 ? -34.580 -5.725 61.794 1.00 94.88 88 ASP A N 1
ATOM 655 C CA . ASP A 1 88 ? -33.138 -5.959 61.636 1.00 94.88 88 ASP A CA 1
ATOM 656 C C . ASP A 1 88 ? -32.805 -6.502 60.240 1.00 94.88 88 ASP A C 1
ATOM 658 O O . ASP A 1 88 ? -31.909 -5.996 59.568 1.00 94.88 88 ASP A O 1
ATOM 662 N N . ARG A 1 89 ? -33.586 -7.470 59.736 1.00 95.44 89 ARG A N 1
ATOM 663 C CA . ARG A 1 89 ? -33.422 -7.989 58.366 1.00 95.44 89 ARG A CA 1
ATOM 664 C C . ARG A 1 89 ? -33.634 -6.914 57.306 1.00 95.44 89 ARG A C 1
ATOM 666 O O . ARG A 1 89 ? -32.891 -6.879 56.330 1.00 95.44 89 ARG A O 1
ATOM 673 N N . MET A 1 90 ? -34.639 -6.051 57.468 1.00 94.31 90 MET A N 1
ATOM 674 C CA . MET A 1 90 ? -34.863 -4.945 56.533 1.00 94.31 90 MET A CA 1
ATOM 675 C C . MET A 1 90 ? -33.712 -3.939 56.571 1.00 94.31 90 MET A C 1
ATOM 677 O O . MET A 1 90 ? -33.299 -3.459 55.515 1.00 94.31 90 MET A O 1
ATOM 681 N N . GLN A 1 91 ? -33.169 -3.650 57.754 1.00 94.88 91 GLN A N 1
ATOM 682 C CA . GLN A 1 91 ? -32.028 -2.755 57.902 1.00 94.88 91 GLN A CA 1
ATOM 683 C C . GLN A 1 91 ? -30.761 -3.353 57.273 1.00 94.88 91 GLN A C 1
ATOM 685 O O . GLN A 1 91 ? -30.067 -2.658 56.533 1.00 94.88 91 GLN A O 1
ATOM 690 N N . ASP A 1 92 ? -30.509 -4.649 57.459 1.00 95.81 92 ASP A N 1
ATOM 691 C CA . ASP A 1 92 ? -29.427 -5.372 56.782 1.00 95.81 92 ASP A CA 1
ATOM 692 C C . ASP A 1 92 ? -29.595 -5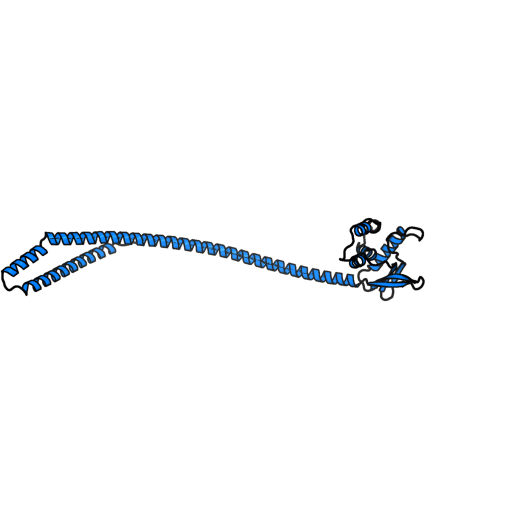.361 55.259 1.00 95.81 92 ASP A C 1
ATOM 694 O O . ASP A 1 92 ? -28.636 -5.120 54.523 1.00 95.81 92 ASP A O 1
ATOM 698 N N . CYS A 1 93 ? -30.812 -5.600 54.760 1.00 95.00 93 CYS A N 1
ATOM 699 C CA . CYS A 1 93 ? -31.117 -5.509 53.333 1.00 95.00 93 CYS A CA 1
ATOM 700 C C . CYS A 1 93 ? -30.869 -4.100 52.789 1.00 95.00 93 CYS A C 1
ATOM 702 O O . CYS A 1 93 ? -30.301 -3.961 51.707 1.00 95.00 93 CYS A O 1
ATOM 704 N N . ARG A 1 94 ? -31.252 -3.062 53.540 1.00 96.44 94 ARG A N 1
ATOM 705 C CA . ARG A 1 94 ? -31.004 -1.665 53.174 1.00 96.44 94 ARG A CA 1
ATOM 706 C C . ARG A 1 94 ? -29.510 -1.367 53.093 1.00 96.44 94 ARG A C 1
ATOM 708 O O . ARG A 1 94 ? -29.074 -0.816 52.088 1.00 96.44 94 ARG A O 1
ATOM 715 N N . ASN A 1 95 ? -28.737 -1.772 54.098 1.00 95.38 95 ASN A N 1
ATOM 716 C CA . ASN A 1 95 ? -27.290 -1.563 54.123 1.00 95.38 95 ASN A CA 1
ATOM 717 C C . ASN A 1 95 ? -26.612 -2.278 52.942 1.00 95.38 95 ASN A C 1
ATOM 719 O O . ASN A 1 95 ? -25.835 -1.666 52.216 1.00 95.38 95 ASN A O 1
ATOM 723 N N . LYS A 1 96 ? -26.982 -3.540 52.672 1.00 97.31 96 LYS A N 1
ATOM 724 C CA . LYS A 1 96 ? -26.479 -4.293 51.507 1.00 97.31 96 LYS A CA 1
ATOM 725 C C . LYS A 1 96 ? -26.833 -3.616 50.187 1.00 97.31 96 LYS A C 1
ATOM 727 O O . LYS A 1 96 ? -25.999 -3.542 49.290 1.00 97.31 96 LYS A O 1
ATOM 732 N N . PHE A 1 97 ? -28.061 -3.117 50.056 1.00 96.50 97 PHE A N 1
ATOM 733 C CA . PHE A 1 97 ? -28.477 -2.386 48.864 1.00 96.50 97 PHE A CA 1
ATOM 734 C C . PHE A 1 97 ? -27.636 -1.117 48.673 1.00 96.50 97 PHE A C 1
ATOM 736 O O . PHE A 1 97 ? -27.114 -0.886 47.585 1.00 96.50 97 PHE A O 1
ATOM 743 N N . GLU A 1 98 ? -27.430 -0.339 49.734 1.00 97.44 98 GLU A N 1
ATOM 744 C CA . GLU A 1 98 ? -26.628 0.886 49.703 1.00 97.44 98 GLU A CA 1
ATOM 745 C C . GLU A 1 98 ? -25.156 0.606 49.352 1.00 97.44 98 GLU A C 1
ATOM 747 O O . GLU A 1 98 ? -24.591 1.272 48.483 1.00 97.44 98 GLU A O 1
ATOM 752 N N . GLU A 1 99 ? -24.557 -0.444 49.920 1.00 96.94 99 GLU A N 1
ATOM 753 C CA . GLU A 1 99 ? -23.215 -0.914 49.554 1.00 96.94 99 GLU A CA 1
ATOM 754 C C . GLU A 1 99 ? -23.121 -1.288 48.070 1.00 96.94 99 GLU A C 1
ATOM 756 O O . GLU A 1 99 ? -22.195 -0.856 47.377 1.00 96.94 99 GLU A O 1
ATOM 761 N N . THR A 1 100 ? -24.092 -2.049 47.549 1.00 97.69 100 THR A N 1
ATOM 762 C CA . THR A 1 100 ? -24.110 -2.421 46.124 1.00 97.69 100 THR A CA 1
ATOM 763 C C . THR A 1 100 ? -24.319 -1.217 45.209 1.00 97.69 100 THR A C 1
ATOM 765 O O . THR A 1 100 ? -23.662 -1.128 44.172 1.00 97.69 100 THR A O 1
ATOM 768 N N . SER A 1 101 ? -25.164 -0.260 45.604 1.00 97.69 101 SER A N 1
ATOM 769 C CA . SER A 1 101 ? -25.391 0.985 44.867 1.00 97.69 101 SER A CA 1
ATOM 770 C C . SER A 1 101 ? -24.107 1.811 44.782 1.00 97.69 101 SER A C 1
ATOM 772 O O . SER A 1 101 ? -23.699 2.217 43.694 1.00 97.69 101 SER A O 1
ATOM 774 N N . ASN A 1 102 ? -23.409 1.983 45.907 1.00 97.38 102 ASN A N 1
ATOM 775 C CA . ASN A 1 102 ? -22.139 2.706 45.959 1.00 97.38 102 ASN A CA 1
ATOM 776 C C . ASN A 1 102 ? -21.046 2.001 45.138 1.00 97.38 102 ASN A C 1
ATOM 778 O O . ASN A 1 102 ? -20.288 2.653 44.416 1.00 97.38 102 ASN A O 1
ATOM 782 N N . ALA A 1 103 ? -20.986 0.667 45.192 1.00 97.81 103 ALA A N 1
ATOM 783 C CA . ALA A 1 103 ? -20.048 -0.117 44.392 1.00 97.81 103 ALA A CA 1
ATOM 784 C C . ALA A 1 103 ? -20.314 0.013 42.882 1.00 97.81 103 ALA A C 1
ATOM 786 O O . ALA A 1 103 ? -19.368 0.134 42.099 1.00 97.81 103 ALA A O 1
ATOM 787 N N . LEU A 1 104 ? -21.583 0.018 42.462 1.00 97.75 104 LEU A N 1
ATOM 788 C CA . LEU A 1 104 ? -21.966 0.236 41.065 1.00 97.75 104 LEU A CA 1
ATOM 789 C C . LEU A 1 104 ? -21.636 1.655 40.603 1.00 97.75 104 LEU A C 1
ATOM 791 O O . LEU A 1 104 ? -21.075 1.823 39.523 1.00 97.75 104 LEU A O 1
ATOM 795 N N . GLN A 1 105 ? -21.913 2.661 41.429 1.00 98.19 105 GLN A N 1
ATOM 796 C CA . GLN A 1 105 ? -21.617 4.050 41.094 1.00 98.19 105 GLN A CA 1
ATOM 797 C C . GLN A 1 105 ? -20.111 4.299 40.952 1.00 98.19 105 GLN A C 1
ATOM 799 O O . GLN A 1 105 ? -19.678 4.967 40.013 1.00 98.19 105 GLN A O 1
ATOM 804 N N . LYS A 1 106 ? -19.295 3.676 41.811 1.00 98.19 106 LYS A N 1
ATOM 805 C CA . LYS A 1 106 ? -17.836 3.693 41.669 1.00 98.19 106 LYS A CA 1
ATOM 806 C C . LYS A 1 106 ? -17.389 3.063 40.345 1.00 98.19 106 LYS A C 1
ATOM 808 O O . LYS A 1 106 ? -16.640 3.693 39.602 1.00 98.19 106 LYS A O 1
ATOM 813 N N . ARG A 1 107 ? -17.893 1.870 40.008 1.00 98.25 107 ARG A N 1
ATOM 814 C CA . ARG A 1 107 ? -17.568 1.193 38.738 1.00 98.25 107 ARG A CA 1
ATOM 815 C C . ARG A 1 107 ? -17.980 2.008 37.512 1.00 98.25 107 ARG A C 1
ATOM 817 O O . ARG A 1 107 ? -17.244 2.018 36.533 1.00 98.25 107 ARG A O 1
ATOM 824 N N . LEU A 1 108 ? -19.123 2.694 37.566 1.00 97.94 108 LEU A N 1
ATOM 825 C CA . LEU A 1 108 ? -19.557 3.593 36.495 1.00 97.94 108 LEU A CA 1
ATOM 826 C C . LEU A 1 108 ? -18.561 4.738 36.298 1.00 97.94 108 LEU A C 1
ATOM 828 O O . LEU A 1 108 ? -18.110 4.946 35.177 1.00 97.94 108 LEU A O 1
ATOM 832 N N . SER A 1 109 ? -18.138 5.402 37.377 1.00 97.81 109 SER A N 1
ATOM 833 C CA . SER A 1 109 ? -17.155 6.491 37.277 1.00 97.81 109 SER A CA 1
ATOM 834 C C . SER A 1 109 ? -15.794 6.025 36.738 1.00 97.81 109 SER A C 1
ATOM 836 O O . SER A 1 109 ? -15.158 6.719 35.946 1.00 97.81 109 SER A O 1
ATOM 838 N N . GLU A 1 110 ? -15.360 4.815 37.110 1.00 98.25 110 GLU A N 1
ATOM 839 C CA . GLU A 1 110 ? -14.140 4.204 36.576 1.00 98.25 110 GLU A CA 1
ATOM 840 C C . GLU A 1 110 ? -14.282 3.919 35.072 1.00 98.25 110 GLU A C 1
ATOM 842 O O . GLU A 1 110 ? -13.373 4.221 34.296 1.00 98.25 110 GLU A O 1
ATOM 847 N N . GLN A 1 111 ? -15.433 3.393 34.634 1.00 98.31 111 GLN A N 1
ATOM 848 C CA . GLN A 1 111 ? -15.696 3.145 33.215 1.00 98.31 111 GLN A CA 1
ATOM 849 C C . GLN A 1 111 ? -15.780 4.432 32.392 1.00 98.31 111 GLN A C 1
ATOM 851 O O . GLN A 1 111 ? -15.246 4.468 31.285 1.00 98.31 111 GLN A O 1
ATOM 856 N N . GLU A 1 112 ? -16.387 5.494 32.921 1.00 98.12 112 GLU A N 1
ATOM 857 C CA . GLU A 1 112 ? -16.415 6.809 32.270 1.00 98.12 112 GLU A CA 1
ATOM 858 C C . GLU A 1 112 ? -14.998 7.358 32.049 1.00 98.12 112 GLU A C 1
ATOM 860 O O . GLU A 1 112 ? -14.691 7.860 30.964 1.00 98.12 112 GLU A O 1
ATOM 865 N N . GLY A 1 113 ? -14.106 7.188 33.032 1.00 97.69 113 GLY A N 1
ATOM 866 C CA . GLY A 1 113 ? -12.692 7.547 32.907 1.00 97.69 113 GLY A CA 1
ATOM 867 C C . GLY A 1 113 ? -11.982 6.776 31.791 1.00 97.69 113 GLY A C 1
ATOM 868 O O . GLY A 1 113 ? -11.337 7.379 30.930 1.00 97.69 113 GLY A O 1
ATOM 869 N N . VAL A 1 114 ? -12.163 5.451 31.747 1.00 98.38 114 VAL A N 1
ATOM 870 C CA . VAL A 1 114 ? -11.583 4.596 30.695 1.00 98.38 114 VAL A CA 1
ATOM 871 C C . VAL A 1 114 ? -12.110 4.981 29.310 1.00 98.38 114 VAL A C 1
ATOM 873 O O . VAL A 1 114 ? -11.338 5.050 28.351 1.00 98.38 114 VAL A O 1
ATOM 876 N N . ILE A 1 115 ? -13.408 5.268 29.183 1.00 98.25 115 ILE A N 1
ATOM 877 C CA . ILE A 1 115 ? -14.010 5.706 27.916 1.00 98.25 115 ILE A CA 1
ATOM 878 C C . ILE A 1 115 ? -13.405 7.041 27.468 1.00 98.25 115 ILE A C 1
ATOM 880 O O . ILE A 1 115 ? -13.042 7.182 26.300 1.00 98.25 115 ILE A O 1
ATOM 884 N N . ALA A 1 116 ? -13.229 8.002 28.378 1.00 97.94 116 ALA A N 1
ATOM 885 C CA . ALA A 1 116 ? -12.633 9.296 28.053 1.00 97.94 116 ALA A CA 1
ATOM 886 C C . ALA A 1 116 ? -11.182 9.171 27.549 1.00 97.94 116 ALA A C 1
ATOM 888 O O . ALA A 1 116 ? -10.797 9.861 26.601 1.00 97.94 116 ALA A O 1
ATOM 889 N N . GLU A 1 117 ? -10.379 8.281 28.139 1.00 98.19 117 GLU A N 1
ATOM 890 C CA . GLU A 1 117 ? -9.020 7.996 27.660 1.00 98.19 117 GLU A CA 1
ATOM 891 C C . GLU A 1 117 ? -9.021 7.345 26.274 1.00 98.19 117 GLU A C 1
ATOM 893 O O . GLU A 1 117 ? -8.291 7.787 25.384 1.00 98.19 117 GLU A O 1
ATOM 898 N N . ARG A 1 118 ? -9.896 6.358 26.046 1.00 98.38 118 ARG A N 1
ATOM 899 C CA . ARG A 1 118 ? -10.040 5.711 24.732 1.00 98.38 118 ARG A CA 1
ATOM 900 C C . ARG A 1 118 ? -10.500 6.684 23.649 1.00 98.38 118 ARG A C 1
ATOM 902 O O . ARG A 1 118 ? -10.002 6.617 22.529 1.00 98.38 118 ARG A O 1
ATOM 909 N N . CYS A 1 119 ? -11.382 7.630 23.968 1.00 98.12 119 CYS A N 1
ATOM 910 C CA . CYS A 1 119 ? -11.785 8.679 23.029 1.00 98.12 119 CYS A CA 1
ATOM 911 C C . CYS A 1 119 ? -10.605 9.573 22.612 1.00 98.12 119 CYS A C 1
ATOM 913 O O . CYS A 1 119 ? -10.474 9.895 21.431 1.00 98.12 119 CYS A O 1
ATOM 915 N N . LYS A 1 120 ? -9.707 9.928 23.544 1.00 98.25 120 LYS A N 1
ATOM 916 C CA . LYS A 1 120 ? -8.481 10.685 23.221 1.00 98.25 120 LYS A CA 1
ATOM 917 C C . LYS A 1 120 ? -7.542 9.888 22.311 1.00 98.25 120 LYS A C 1
ATOM 919 O O . LYS A 1 120 ? -6.991 10.445 21.364 1.00 98.25 120 LYS A O 1
ATOM 924 N N . GLU A 1 121 ? -7.380 8.592 22.578 1.00 98.38 121 GLU A N 1
ATOM 925 C CA . GLU A 1 121 ? -6.572 7.690 21.748 1.00 98.38 121 GLU A CA 1
ATOM 926 C C . GLU A 1 121 ? -7.126 7.590 20.316 1.00 98.38 121 GLU A C 1
ATOM 928 O O . GLU A 1 121 ? -6.370 7.682 19.347 1.00 98.38 121 GLU A O 1
ATOM 933 N N . ILE A 1 122 ? -8.450 7.472 20.167 1.00 98.31 122 ILE A N 1
ATOM 934 C CA . ILE A 1 122 ? -9.122 7.398 18.861 1.00 98.31 122 ILE A CA 1
ATOM 935 C C . ILE A 1 122 ? -8.888 8.666 18.029 1.00 98.31 122 ILE A C 1
ATOM 937 O O . ILE A 1 122 ? -8.576 8.557 16.841 1.00 98.31 122 ILE A O 1
ATOM 941 N N . GLU A 1 123 ? -8.991 9.857 18.624 1.00 98.19 123 GLU A N 1
ATOM 942 C CA . GLU A 1 123 ? -8.731 11.110 17.899 1.00 98.19 123 GLU A CA 1
ATOM 943 C C . GLU A 1 123 ? -7.255 11.233 17.481 1.00 98.19 123 GLU A C 1
ATOM 945 O O . GLU A 1 123 ? -6.965 11.539 16.323 1.00 98.19 123 GLU A O 1
ATOM 950 N N . ALA A 1 124 ? -6.307 10.858 18.348 1.00 98.00 124 ALA A N 1
ATOM 951 C CA . ALA A 1 124 ? -4.887 10.834 17.984 1.00 98.00 124 ALA A CA 1
ATOM 952 C C . ALA A 1 124 ? -4.591 9.867 16.816 1.00 98.00 124 ALA A C 1
ATOM 954 O O . ALA A 1 124 ? -3.805 10.174 15.909 1.00 98.00 124 ALA A O 1
ATOM 955 N N . LEU A 1 125 ? -5.241 8.698 16.797 1.00 98.19 125 LEU A N 1
ATOM 956 C CA . LEU A 1 125 ? -5.126 7.737 15.697 1.00 98.19 125 LEU A CA 1
ATOM 957 C C . LEU A 1 125 ? -5.734 8.270 14.394 1.00 98.19 125 LEU A C 1
ATOM 959 O O . LEU A 1 125 ? -5.177 8.037 13.316 1.00 98.19 125 LEU A O 1
ATOM 963 N N . LYS A 1 126 ? -6.842 9.010 14.472 1.00 98.38 126 LYS A N 1
ATOM 964 C CA . LYS A 1 126 ? -7.498 9.637 13.318 1.00 98.38 126 LYS A CA 1
ATOM 965 C C . LYS A 1 126 ? -6.604 10.692 12.663 1.00 98.38 126 LYS A C 1
ATOM 967 O O . LYS A 1 126 ? -6.440 10.670 11.441 1.00 98.38 126 LYS A O 1
ATOM 972 N N . ASP A 1 127 ? -5.941 11.528 13.456 1.00 98.00 127 ASP A N 1
ATOM 973 C CA . ASP A 1 127 ? -4.975 12.513 12.957 1.00 98.00 127 ASP A CA 1
ATOM 974 C C . ASP A 1 127 ? -3.764 11.850 12.290 1.00 98.00 127 ASP A C 1
ATOM 976 O O . ASP A 1 127 ? 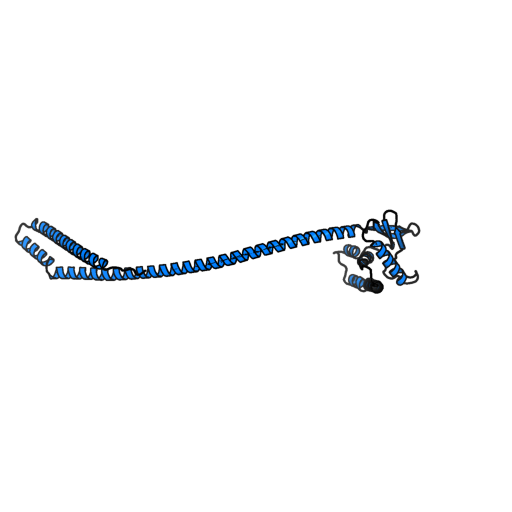-3.345 12.234 11.189 1.00 98.00 127 ASP A O 1
ATOM 980 N N . SER A 1 128 ? -3.227 10.797 12.914 1.00 98.25 128 SER A N 1
ATOM 981 C CA . SER A 1 128 ? -2.125 10.013 12.346 1.00 98.25 128 SER A CA 1
ATOM 982 C C . SER A 1 128 ? -2.511 9.370 11.005 1.00 98.25 128 SER A C 1
ATOM 984 O O . SER A 1 128 ? -1.759 9.461 10.027 1.00 98.25 128 SER A O 1
ATOM 986 N N . LYS A 1 129 ? -3.720 8.795 10.915 1.00 98.44 129 LYS A N 1
ATOM 987 C CA . LYS A 1 129 ? -4.272 8.222 9.678 1.00 98.44 129 LYS A CA 1
ATOM 988 C C . LYS A 1 129 ? -4.361 9.266 8.562 1.00 98.44 129 LYS A C 1
ATOM 990 O O . LYS A 1 129 ? -3.915 8.995 7.446 1.00 98.44 129 LYS A O 1
ATOM 995 N N . ASN A 1 130 ? -4.869 10.462 8.857 1.00 97.75 130 ASN A N 1
ATOM 996 C CA . ASN A 1 130 ? -4.979 11.546 7.876 1.00 97.75 130 ASN A CA 1
ATOM 997 C C . ASN A 1 130 ? -3.599 11.972 7.347 1.00 97.75 130 ASN A C 1
ATOM 999 O O . ASN A 1 130 ? -3.397 12.093 6.136 1.00 97.75 130 ASN A O 1
ATOM 1003 N N . LYS A 1 131 ? -2.604 12.099 8.237 1.00 98.19 131 LYS A N 1
ATOM 1004 C CA . LYS A 1 131 ? -1.220 12.432 7.862 1.00 98.19 131 LYS A CA 1
ATOM 1005 C C . LYS A 1 131 ? -0.581 11.370 6.963 1.00 98.19 131 LYS A C 1
ATOM 1007 O O . LYS A 1 131 ? 0.175 11.711 6.048 1.00 98.19 131 LYS A O 1
ATOM 1012 N N . LEU A 1 132 ? -0.854 10.090 7.215 1.00 97.81 132 LEU A N 1
ATOM 1013 C CA . LEU A 1 132 ? -0.386 8.994 6.364 1.00 97.81 132 LEU A CA 1
ATOM 1014 C C . LEU A 1 132 ? -1.079 8.996 4.995 1.00 97.81 132 LEU A C 1
ATOM 1016 O O . LEU A 1 132 ? -0.391 8.821 3.989 1.00 97.81 132 LEU A O 1
ATOM 1020 N N . SER A 1 133 ? -2.385 9.274 4.940 1.00 98.06 133 SER A N 1
ATOM 1021 C CA . SER A 1 133 ? -3.140 9.376 3.681 1.00 98.06 133 SER A CA 1
ATOM 1022 C C . SER A 1 133 ? -2.548 10.433 2.745 1.00 98.06 133 SER A C 1
ATOM 1024 O O . SER A 1 133 ? -2.215 10.135 1.600 1.00 98.06 133 SER A O 1
ATOM 1026 N N . MET A 1 134 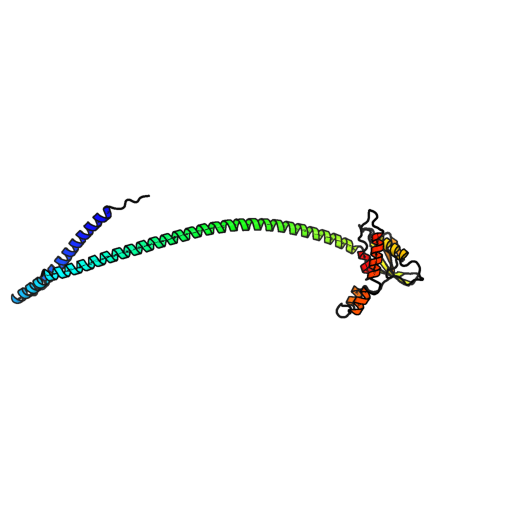? -2.276 11.638 3.260 1.00 97.56 134 MET A N 1
ATOM 1027 C CA . MET A 1 134 ? -1.657 12.713 2.470 1.00 97.56 134 MET A CA 1
ATOM 1028 C C . MET A 1 134 ? -0.270 12.332 1.925 1.00 97.56 134 MET A C 1
ATOM 1030 O O . MET A 1 134 ? 0.102 12.694 0.806 1.00 97.56 134 MET A O 1
ATOM 1034 N N . LYS A 1 135 ? 0.532 11.596 2.710 1.00 98.31 135 LYS A N 1
ATOM 1035 C CA . LYS A 1 135 ? 1.841 11.101 2.250 1.00 98.31 135 LYS A CA 1
ATOM 1036 C C . LYS A 1 135 ? 1.689 10.065 1.136 1.00 98.31 135 LYS A C 1
ATOM 1038 O O . LYS A 1 135 ? 2.471 10.103 0.186 1.00 98.31 135 LYS A O 1
ATOM 1043 N N . ALA A 1 136 ? 0.712 9.167 1.249 1.00 97.94 136 ALA A N 1
ATOM 1044 C CA . ALA A 1 136 ? 0.438 8.150 0.240 1.00 97.94 136 ALA A CA 1
ATOM 1045 C C . ALA A 1 136 ? 0.027 8.786 -1.097 1.00 97.94 136 ALA A C 1
ATOM 1047 O O . ALA A 1 136 ? 0.597 8.445 -2.132 1.00 97.94 136 ALA A O 1
ATOM 1048 N N . GLU A 1 137 ? -0.859 9.782 -1.071 1.00 97.88 137 GLU A N 1
ATOM 1049 C CA . GLU A 1 137 ? -1.265 10.539 -2.264 1.00 97.88 137 GLU A CA 1
ATOM 1050 C C . GLU A 1 137 ? -0.074 11.243 -2.931 1.00 97.88 137 GLU A C 1
ATOM 1052 O O . GLU A 1 137 ? 0.132 11.127 -4.142 1.00 97.88 137 GLU A O 1
ATOM 1057 N N . LYS A 1 138 ? 0.785 11.903 -2.140 1.00 97.94 138 LYS A N 1
ATOM 1058 C CA . LYS A 1 138 ? 1.996 12.564 -2.654 1.00 97.94 138 LYS A CA 1
ATOM 1059 C C . LYS A 1 138 ? 2.967 11.579 -3.311 1.00 97.94 138 LYS A C 1
ATOM 1061 O O . LYS A 1 138 ? 3.571 11.899 -4.338 1.00 97.94 138 LYS A O 1
ATOM 1066 N N . LEU A 1 139 ? 3.147 10.395 -2.722 1.00 97.38 139 LEU A N 1
ATOM 1067 C CA . LEU A 1 139 ? 3.984 9.343 -3.301 1.00 97.38 139 LEU A CA 1
ATOM 1068 C C . LEU A 1 139 ? 3.366 8.775 -4.580 1.00 97.38 139 LEU A C 1
ATOM 1070 O O . LEU A 1 139 ? 4.090 8.606 -5.558 1.00 97.38 139 LEU A O 1
ATOM 1074 N N . SER A 1 140 ? 2.050 8.562 -4.606 1.00 96.69 140 SER A N 1
ATOM 1075 C CA . SER A 1 140 ? 1.331 8.103 -5.798 1.00 96.69 140 SER A CA 1
ATOM 1076 C C . SER A 1 140 ? 1.512 9.074 -6.967 1.00 96.69 140 SER A C 1
ATOM 1078 O O . SER A 1 140 ? 1.902 8.663 -8.057 1.00 96.69 140 SER A O 1
ATOM 1080 N N . ALA A 1 141 ? 1.359 10.379 -6.726 1.00 96.88 141 ALA A N 1
ATOM 1081 C CA . ALA A 1 141 ? 1.595 11.403 -7.744 1.00 96.88 141 ALA A CA 1
ATOM 1082 C C . ALA A 1 141 ? 3.051 11.417 -8.249 1.00 96.88 141 ALA A C 1
ATOM 1084 O O . ALA A 1 141 ? 3.311 11.662 -9.427 1.00 96.88 141 ALA A O 1
ATOM 1085 N N . ARG A 1 142 ? 4.029 11.146 -7.372 1.00 97.25 142 ARG A N 1
ATOM 1086 C CA . ARG A 1 142 ? 5.444 11.051 -7.768 1.00 97.25 142 ARG A CA 1
ATOM 1087 C C . ARG A 1 142 ? 5.724 9.803 -8.606 1.00 97.25 142 ARG A C 1
ATOM 1089 O O . ARG A 1 142 ? 6.521 9.888 -9.536 1.00 97.25 142 ARG A O 1
ATOM 1096 N N . ILE A 1 143 ? 5.097 8.673 -8.282 1.00 94.69 143 ILE A N 1
ATOM 1097 C CA . ILE A 1 143 ? 5.201 7.438 -9.069 1.00 94.69 143 ILE A CA 1
ATOM 1098 C C . ILE A 1 143 ? 4.646 7.666 -10.472 1.00 94.69 143 ILE A C 1
ATOM 1100 O O . ILE A 1 143 ? 5.307 7.284 -11.433 1.00 94.69 143 ILE A O 1
ATOM 1104 N N . GLU A 1 144 ? 3.502 8.336 -10.599 1.00 94.88 144 GLU A N 1
ATOM 1105 C CA . GLU A 1 144 ? 2.896 8.586 -11.909 1.00 94.88 144 GLU A CA 1
ATOM 1106 C C . GLU A 1 144 ? 3.792 9.459 -12.795 1.00 94.88 144 GLU A C 1
ATOM 1108 O O . GLU A 1 144 ? 4.119 9.072 -13.913 1.00 94.88 144 GLU A O 1
ATOM 1113 N N . LYS A 1 145 ? 4.360 10.540 -12.245 1.00 92.38 145 LYS A N 1
ATOM 1114 C CA . LYS A 1 145 ? 5.365 11.355 -12.956 1.00 92.38 145 LYS A CA 1
ATOM 1115 C C . LYS A 1 145 ? 6.594 10.555 -13.398 1.00 92.38 145 LYS A C 1
ATOM 1117 O O . LYS A 1 145 ? 7.190 10.833 -14.438 1.00 92.38 145 LYS A O 1
ATOM 1122 N N . LEU A 1 146 ? 7.031 9.584 -12.593 1.00 88.38 146 LEU A N 1
ATOM 1123 C CA . LEU A 1 146 ? 8.155 8.717 -12.955 1.00 88.38 146 LEU A CA 1
ATOM 1124 C C . LEU A 1 146 ? 7.774 7.710 -14.044 1.00 88.38 146 LEU A C 1
ATOM 1126 O O . LEU A 1 146 ? 8.615 7.418 -14.892 1.00 88.38 146 LEU A O 1
ATOM 1130 N N . ARG A 1 147 ? 6.536 7.205 -14.041 1.00 83.94 147 ARG A N 1
ATOM 1131 C CA . ARG A 1 147 ? 6.009 6.338 -15.102 1.00 83.94 147 ARG A CA 1
ATOM 1132 C C . ARG A 1 147 ? 5.936 7.079 -16.426 1.00 83.94 147 ARG A C 1
ATOM 1134 O O . ARG A 1 147 ? 6.521 6.596 -17.384 1.00 83.94 147 ARG A O 1
ATOM 1141 N N . GLU A 1 148 ? 5.373 8.285 -16.445 1.00 83.06 148 GLU A N 1
ATOM 1142 C CA . GLU A 1 148 ? 5.353 9.145 -17.637 1.00 83.06 148 GLU A CA 1
ATOM 1143 C C . GLU A 1 148 ? 6.767 9.378 -18.190 1.00 83.06 148 GLU A C 1
ATOM 1145 O O . GLU A 1 148 ? 7.017 9.225 -19.387 1.00 83.06 148 GLU A O 1
ATOM 1150 N N . LYS A 1 149 ? 7.737 9.674 -17.311 1.00 79.38 149 LYS A N 1
ATOM 1151 C CA . LYS A 1 149 ? 9.145 9.833 -17.704 1.00 79.38 149 LYS A CA 1
ATOM 1152 C C . LYS A 1 149 ? 9.741 8.541 -18.278 1.00 79.38 149 LYS A C 1
ATOM 1154 O O . LYS A 1 149 ? 10.532 8.598 -19.219 1.00 79.38 149 LYS A O 1
ATOM 1159 N N . TYR A 1 150 ? 9.407 7.389 -17.700 1.00 73.94 150 TYR A N 1
ATOM 1160 C CA . TYR A 1 150 ? 9.896 6.091 -18.161 1.00 73.94 150 TYR A CA 1
ATOM 1161 C C . TYR A 1 150 ? 9.265 5.677 -19.492 1.00 73.94 150 TYR A C 1
ATOM 1163 O O . TYR A 1 150 ? 9.970 5.174 -20.364 1.00 73.94 150 TYR A O 1
ATOM 1171 N N . ASP A 1 151 ? 7.971 5.921 -19.676 1.00 70.25 151 ASP A N 1
ATOM 1172 C CA . ASP A 1 151 ? 7.269 5.628 -20.921 1.00 70.25 151 ASP A CA 1
ATOM 1173 C C . ASP A 1 151 ? 7.793 6.506 -22.056 1.00 70.25 151 ASP A C 1
ATOM 1175 O O . ASP A 1 151 ? 8.110 5.971 -23.118 1.00 70.25 151 ASP A O 1
ATOM 1179 N N . LEU A 1 152 ? 8.046 7.796 -21.792 1.00 66.94 152 LEU A N 1
ATOM 1180 C CA . LEU A 1 152 ? 8.730 8.681 -22.737 1.00 66.94 152 LEU A CA 1
ATOM 1181 C C . LEU A 1 152 ? 10.115 8.138 -23.121 1.00 66.94 152 LEU A C 1
ATOM 1183 O O . LEU A 1 152 ? 10.492 8.183 -24.287 1.00 66.94 152 LEU A O 1
ATOM 1187 N N . MET A 1 153 ? 10.866 7.587 -22.164 1.00 65.44 153 MET A N 1
ATOM 1188 C CA . MET A 1 153 ? 12.168 6.962 -22.428 1.00 65.44 153 MET A CA 1
ATOM 1189 C C . MET A 1 153 ? 12.041 5.647 -23.217 1.00 65.44 153 MET A C 1
ATOM 1191 O O . MET A 1 153 ? 12.924 5.308 -24.001 1.00 65.44 153 MET A O 1
ATOM 1195 N N . ARG A 1 154 ? 10.951 4.893 -23.034 1.00 64.00 154 ARG A N 1
ATOM 1196 C CA . ARG A 1 154 ? 10.711 3.609 -23.705 1.00 64.00 154 ARG A CA 1
ATOM 1197 C C . ARG A 1 154 ? 10.261 3.775 -25.156 1.00 64.00 154 ARG A C 1
ATOM 1199 O O . ARG A 1 154 ? 10.635 2.950 -25.983 1.00 64.00 154 ARG A O 1
ATOM 1206 N N . THR A 1 155 ? 9.509 4.826 -25.476 1.00 57.62 155 THR A N 1
ATOM 1207 C CA . THR A 1 155 ? 9.027 5.125 -26.841 1.00 57.62 155 THR A CA 1
ATOM 1208 C C . THR A 1 155 ? 10.108 5.618 -27.806 1.00 57.62 155 THR A C 1
ATOM 1210 O O . THR A 1 155 ? 9.823 5.892 -28.964 1.00 57.62 155 THR A O 1
ATOM 1213 N N . VAL A 1 156 ? 11.350 5.760 -27.350 1.00 61.22 156 VAL A N 1
ATOM 1214 C CA . VAL A 1 156 ? 12.405 6.458 -28.095 1.00 61.22 156 VAL A CA 1
ATOM 1215 C C . VAL A 1 156 ? 13.232 5.545 -29.002 1.00 61.22 156 VAL A C 1
ATOM 1217 O O . VAL A 1 156 ? 13.833 6.043 -29.951 1.00 61.22 156 VAL A O 1
ATOM 1220 N N . LEU A 1 157 ? 13.275 4.234 -28.739 1.00 73.38 157 LEU A N 1
ATOM 1221 C CA . LEU A 1 157 ? 14.164 3.310 -29.450 1.00 73.38 157 LEU A CA 1
ATOM 1222 C C . LEU A 1 157 ? 13.389 2.158 -30.084 1.00 73.38 157 LEU A C 1
ATOM 1224 O O . LEU A 1 157 ? 12.972 1.220 -29.404 1.00 73.38 157 LEU A O 1
ATOM 1228 N N . GLU A 1 158 ? 13.266 2.205 -31.405 1.00 84.56 158 GLU A N 1
ATOM 1229 C CA . GLU A 1 158 ? 12.710 1.122 -32.214 1.00 84.56 158 GLU A CA 1
ATOM 1230 C C . GLU A 1 158 ? 13.834 0.388 -32.948 1.00 84.56 158 GLU A C 1
ATOM 1232 O O . GLU A 1 158 ? 14.826 0.995 -33.360 1.00 84.56 158 GLU A O 1
ATOM 1237 N N . VAL A 1 159 ? 13.695 -0.932 -33.099 1.00 88.44 159 VAL A N 1
ATOM 1238 C CA . VAL A 1 159 ? 14.648 -1.772 -33.836 1.00 88.44 159 VAL A CA 1
ATOM 1239 C C . VAL A 1 159 ? 13.939 -2.376 -35.038 1.00 88.44 159 VAL A C 1
ATOM 1241 O O . VAL A 1 159 ? 12.983 -3.135 -34.894 1.00 88.44 159 VAL A O 1
ATOM 1244 N N . TYR A 1 160 ? 14.441 -2.048 -36.218 1.00 91.75 160 TYR A N 1
ATOM 1245 C CA . TYR A 1 160 ? 13.986 -2.553 -37.503 1.00 91.75 160 TYR A CA 1
ATOM 1246 C C . TYR A 1 160 ? 14.952 -3.616 -38.024 1.00 91.75 160 TYR A C 1
ATOM 1248 O O . TYR A 1 160 ? 16.129 -3.636 -37.667 1.00 91.75 160 TYR A O 1
ATOM 1256 N N . THR A 1 161 ? 14.465 -4.489 -38.903 1.00 91.88 161 THR A N 1
ATOM 1257 C CA . THR A 1 161 ? 15.310 -5.437 -39.640 1.00 91.88 161 THR A CA 1
ATOM 1258 C C . THR A 1 161 ? 15.229 -5.114 -41.124 1.00 91.88 161 THR A C 1
ATOM 1260 O O . THR A 1 161 ? 14.165 -4.756 -41.628 1.00 91.88 161 THR A O 1
ATOM 1263 N N . GLY A 1 162 ? 16.358 -5.185 -41.819 1.00 93.19 162 GLY A N 1
ATOM 1264 C CA . GLY A 1 162 ? 16.441 -4.866 -43.240 1.00 93.19 162 GLY A CA 1
ATOM 1265 C C . GLY A 1 162 ? 17.581 -5.610 -43.918 1.00 93.19 162 GLY A C 1
ATOM 1266 O O . GLY A 1 162 ? 18.307 -6.362 -43.273 1.00 93.19 162 GLY A O 1
ATOM 1267 N N . PHE A 1 163 ? 17.738 -5.390 -45.220 1.00 94.75 163 PHE A N 1
ATOM 1268 C CA . PHE A 1 163 ? 18.846 -5.934 -46.001 1.00 94.75 163 PHE A CA 1
ATOM 1269 C C . PHE A 1 163 ? 19.749 -4.799 -46.470 1.00 94.75 163 PHE A C 1
ATOM 1271 O O . PHE A 1 163 ? 19.276 -3.793 -47.007 1.00 94.75 163 PHE A O 1
ATOM 1278 N N . HIS A 1 164 ? 21.053 -4.947 -46.255 1.00 91.94 164 HIS A N 1
ATOM 1279 C CA . HIS A 1 164 ? 22.035 -4.013 -46.776 1.00 91.94 164 HIS A CA 1
ATOM 1280 C C . HIS A 1 164 ? 22.070 -4.123 -48.306 1.00 91.94 164 HIS A C 1
ATOM 1282 O O . HIS A 1 164 ? 22.290 -5.198 -48.853 1.00 91.94 164 HIS A O 1
ATOM 1288 N N . ARG A 1 165 ? 21.846 -3.010 -49.016 1.00 91.69 165 ARG A N 1
ATOM 1289 C CA . ARG A 1 165 ? 21.594 -3.024 -50.471 1.00 91.69 165 ARG A CA 1
ATOM 1290 C C . ARG A 1 165 ? 22.731 -3.633 -51.297 1.00 91.69 165 ARG A C 1
ATOM 1292 O O . ARG A 1 165 ? 22.460 -4.205 -52.345 1.00 91.69 165 ARG A O 1
ATOM 1299 N N . VAL A 1 166 ? 23.979 -3.466 -50.859 1.00 92.38 166 VAL A N 1
ATOM 1300 C CA . VAL A 1 166 ? 25.162 -3.902 -51.619 1.00 92.38 166 VAL A CA 1
ATOM 1301 C C . VAL A 1 166 ? 25.568 -5.331 -51.263 1.00 92.38 166 VAL A C 1
ATOM 1303 O O . VAL A 1 166 ? 25.778 -6.133 -52.162 1.00 92.38 166 VAL A O 1
ATOM 1306 N N . SER A 1 167 ? 25.652 -5.665 -49.970 1.00 91.19 167 SER A N 1
ATOM 1307 C CA . SER A 1 167 ? 26.073 -7.006 -49.525 1.00 91.19 167 SER A CA 1
ATOM 1308 C C . SER A 1 167 ? 24.928 -8.020 -49.473 1.00 91.19 167 SER A C 1
ATOM 1310 O O . SER A 1 167 ? 25.174 -9.214 -49.356 1.00 91.19 167 SER A O 1
ATOM 1312 N N . ASN A 1 168 ? 23.673 -7.563 -49.562 1.00 94.00 168 ASN A N 1
ATOM 1313 C CA . ASN A 1 168 ? 22.462 -8.362 -49.357 1.00 94.00 168 ASN A CA 1
ATOM 1314 C C . ASN A 1 168 ? 22.419 -9.089 -47.996 1.00 94.00 168 ASN A C 1
ATOM 1316 O O . ASN A 1 168 ? 21.674 -10.050 -47.804 1.00 94.00 168 ASN A O 1
ATOM 1320 N N . GLU A 1 169 ? 23.207 -8.621 -47.030 1.00 92.44 169 GLU A N 1
ATOM 1321 C CA . GLU A 1 169 ? 23.227 -9.160 -45.676 1.00 92.44 169 GLU A CA 1
ATOM 1322 C C . GLU A 1 169 ? 22.096 -8.564 -44.850 1.00 92.44 169 GLU A C 1
ATOM 1324 O O . GLU A 1 169 ? 21.724 -7.394 -44.997 1.00 92.44 169 GLU A O 1
ATOM 1329 N N . ARG A 1 170 ? 21.545 -9.373 -43.946 1.00 92.50 170 ARG A N 1
ATOM 1330 C CA . ARG A 1 170 ? 20.515 -8.912 -43.023 1.00 92.50 170 ARG A CA 1
ATOM 1331 C C . ARG A 1 170 ? 21.149 -8.071 -41.917 1.00 92.50 170 ARG A C 1
ATOM 1333 O O . ARG A 1 170 ? 22.092 -8.505 -41.264 1.00 92.50 170 ARG A O 1
ATOM 1340 N N . VAL A 1 171 ? 20.571 -6.904 -41.660 1.00 94.56 171 VAL A N 1
ATOM 1341 C CA . VAL A 1 171 ? 21.028 -5.952 -40.642 1.00 94.56 171 VAL A CA 1
ATOM 1342 C C . VAL A 1 171 ? 19.905 -5.595 -39.673 1.00 94.56 171 VAL A C 1
ATOM 1344 O O . VAL A 1 171 ? 18.721 -5.630 -40.023 1.00 94.56 171 VAL A O 1
ATOM 1347 N N . ALA A 1 172 ? 20.285 -5.239 -38.450 1.00 94.50 172 ALA A N 1
ATOM 1348 C CA . ALA A 1 172 ? 19.417 -4.607 -37.468 1.00 94.50 172 ALA A CA 1
ATOM 1349 C C . ALA A 1 172 ? 19.659 -3.091 -37.482 1.00 94.50 172 ALA A C 1
ATOM 1351 O O . ALA A 1 172 ? 20.800 -2.632 -37.477 1.00 94.50 172 ALA A O 1
ATOM 1352 N N . ILE A 1 173 ? 18.586 -2.303 -37.510 1.00 94.50 173 ILE A N 1
ATOM 1353 C CA . ILE A 1 173 ? 18.637 -0.841 -37.556 1.00 94.50 173 ILE A CA 1
ATOM 1354 C C . ILE A 1 173 ? 17.898 -0.316 -36.337 1.00 94.50 173 ILE A C 1
ATOM 1356 O O . ILE A 1 173 ? 16.670 -0.355 -36.276 1.00 94.50 173 ILE A O 1
ATOM 1360 N N . LYS A 1 174 ? 18.648 0.184 -35.363 1.00 93.50 174 LYS A N 1
ATOM 1361 C CA . LYS A 1 174 ? 18.089 0.861 -34.198 1.00 93.50 174 LYS A CA 1
ATOM 1362 C C . LYS A 1 174 ? 17.946 2.344 -34.509 1.00 93.50 174 LYS A C 1
ATOM 1364 O O . LYS A 1 174 ? 18.904 2.952 -34.985 1.00 93.50 174 LYS A O 1
ATOM 1369 N N . VAL A 1 175 ? 16.775 2.922 -34.267 1.00 91.94 175 VAL A N 1
ATOM 1370 C CA . VAL A 1 175 ? 16.493 4.334 -34.563 1.00 91.94 175 VAL A CA 1
ATOM 1371 C C . VAL A 1 175 ? 16.092 5.099 -33.311 1.00 91.94 175 VAL A C 1
ATOM 1373 O O . VAL A 1 175 ? 15.483 4.541 -32.404 1.00 91.94 175 VAL A O 1
ATOM 1376 N N . GLU A 1 176 ? 16.443 6.382 -33.283 1.00 89.88 176 GLU A N 1
ATOM 1377 C CA . GLU A 1 176 ? 16.115 7.329 -32.216 1.00 89.88 176 GLU A CA 1
ATOM 1378 C C . GLU A 1 176 ? 15.620 8.642 -32.836 1.00 89.88 176 GLU A C 1
ATOM 1380 O O . GLU A 1 176 ? 16.261 9.181 -33.744 1.00 89.88 176 GLU A O 1
ATOM 1385 N N . SER A 1 177 ? 14.505 9.192 -32.342 1.00 86.69 177 SER A N 1
ATOM 1386 C CA . SER A 1 177 ? 14.025 10.512 -32.785 1.00 86.69 177 SER A CA 1
ATOM 1387 C C . SER A 1 177 ? 15.044 11.610 -32.461 1.00 86.69 177 SER A C 1
ATOM 1389 O O . SER A 1 177 ? 15.632 11.617 -31.375 1.00 86.69 177 SER A O 1
ATOM 1391 N N . LEU A 1 178 ? 15.206 12.600 -33.348 1.00 84.75 178 LEU A N 1
ATOM 1392 C CA . LEU A 1 178 ? 16.035 13.781 -33.059 1.00 84.75 178 LEU A CA 1
ATOM 1393 C C . LEU A 1 178 ? 15.514 14.615 -31.881 1.00 84.75 178 LEU A C 1
ATOM 1395 O O . LEU A 1 178 ? 16.305 15.303 -31.243 1.00 84.75 178 LEU A O 1
ATOM 1399 N N . THR A 1 179 ? 14.215 14.540 -31.579 1.00 82.12 179 THR A N 1
ATOM 1400 C CA . THR A 1 179 ? 13.568 15.288 -30.484 1.00 82.12 179 THR A CA 1
ATOM 1401 C C . THR A 1 179 ? 13.755 14.649 -29.109 1.00 82.12 179 THR A C 1
ATOM 1403 O O . THR A 1 179 ? 13.294 15.185 -28.102 1.00 82.12 179 THR A O 1
ATOM 1406 N N . THR A 1 180 ? 14.425 13.501 -29.049 1.00 77.19 180 THR A N 1
ATOM 1407 C CA . THR A 1 180 ? 14.695 12.791 -27.802 1.00 77.19 180 THR A CA 1
ATOM 1408 C C . THR A 1 180 ? 15.622 13.609 -26.907 1.00 77.19 180 THR A C 1
ATOM 1410 O O . THR A 1 180 ? 16.719 13.989 -27.315 1.00 77.19 180 THR A O 1
ATOM 1413 N N . SER A 1 181 ? 15.211 13.822 -25.657 1.00 70.19 181 SER A N 1
ATOM 1414 C CA . SER A 1 181 ? 15.959 14.614 -24.675 1.00 70.19 181 SER A CA 1
ATOM 1415 C C . SER A 1 181 ? 17.278 13.976 -24.223 1.00 70.19 181 SER A C 1
ATOM 1417 O O . SER A 1 181 ? 18.194 14.689 -23.825 1.00 70.19 181 SER A O 1
ATOM 1419 N N . ILE A 1 182 ? 17.396 12.647 -24.294 1.00 75.44 182 ILE A N 1
ATOM 1420 C CA . ILE A 1 182 ? 18.595 11.893 -23.909 1.00 75.44 182 ILE A CA 1
ATOM 1421 C C . ILE A 1 182 ? 19.126 11.143 -25.142 1.00 75.44 182 ILE A C 1
ATOM 1423 O O . ILE A 1 182 ? 18.424 10.270 -25.647 1.00 75.44 182 ILE A O 1
ATOM 1427 N N . PRO A 1 183 ? 20.345 11.437 -25.636 1.00 73.56 183 PRO A N 1
ATOM 1428 C CA . PRO A 1 183 ? 20.890 10.834 -26.854 1.00 73.56 183 PRO A CA 1
ATOM 1429 C C . PRO A 1 183 ? 21.474 9.433 -26.594 1.00 73.56 183 PRO A C 1
ATOM 1431 O O . PRO A 1 183 ? 22.680 9.216 -26.732 1.00 73.56 183 PRO A O 1
ATOM 1434 N N . LEU A 1 184 ? 20.626 8.480 -26.209 1.00 83.06 184 LEU A N 1
ATOM 1435 C CA . LEU A 1 184 ? 21.026 7.116 -25.848 1.00 83.06 184 LEU A CA 1
ATOM 1436 C C . LEU A 1 184 ? 21.721 6.397 -27.009 1.00 83.06 184 LEU A C 1
ATOM 1438 O O . LEU A 1 184 ? 22.733 5.727 -26.802 1.00 83.06 184 LEU A O 1
ATOM 1442 N N . LEU A 1 185 ? 21.229 6.589 -28.236 1.00 88.31 185 LEU A N 1
ATOM 1443 C CA . LEU A 1 185 ? 21.752 5.897 -29.414 1.00 88.31 185 LEU A CA 1
ATOM 1444 C C . LEU A 1 185 ? 23.185 6.314 -29.774 1.00 88.31 185 LEU A C 1
ATOM 1446 O O . LEU A 1 185 ? 23.961 5.497 -30.266 1.00 88.31 185 LEU A O 1
ATOM 1450 N N . ARG A 1 186 ? 23.556 7.574 -29.506 1.00 89.69 186 ARG A N 1
ATOM 1451 C CA . ARG A 1 186 ? 24.929 8.062 -29.716 1.00 89.69 186 ARG A CA 1
ATOM 1452 C C . ARG A 1 186 ? 25.894 7.372 -28.758 1.00 89.69 186 ARG A C 1
ATOM 1454 O O . ARG A 1 186 ? 26.946 6.911 -29.189 1.00 89.69 186 ARG A O 1
ATOM 1461 N N . ASN A 1 187 ? 25.530 7.310 -27.480 1.00 86.38 187 ASN A N 1
ATOM 1462 C CA . ASN A 1 187 ? 26.366 6.689 -26.456 1.00 86.38 187 ASN A CA 1
ATOM 1463 C C . ASN A 1 187 ? 26.542 5.196 -26.745 1.00 86.38 187 ASN A C 1
ATOM 1465 O O . ASN A 1 187 ? 27.649 4.677 -26.659 1.00 86.38 187 ASN A O 1
ATOM 1469 N N . GLU A 1 188 ? 25.468 4.521 -27.158 1.00 87.75 188 GLU A N 1
ATOM 1470 C CA . GLU A 1 188 ? 25.502 3.108 -27.538 1.00 87.75 188 GLU A CA 1
ATOM 1471 C C . GLU A 1 188 ? 26.401 2.853 -28.750 1.00 87.75 188 GLU A C 1
ATOM 1473 O O . GLU A 1 188 ? 27.201 1.921 -28.721 1.00 87.75 188 GLU A O 1
ATOM 1478 N N . ALA A 1 189 ? 26.338 3.710 -29.775 1.00 91.38 189 ALA A N 1
ATOM 1479 C CA . ALA A 1 189 ? 27.219 3.620 -30.935 1.00 91.38 189 ALA A CA 1
ATOM 1480 C C . ALA A 1 189 ? 28.702 3.768 -30.555 1.00 91.38 189 ALA A C 1
ATOM 1482 O O . ALA A 1 189 ? 29.521 2.978 -31.016 1.00 91.38 189 ALA A O 1
ATOM 1483 N N . ILE A 1 190 ? 29.039 4.737 -29.696 1.00 89.31 190 ILE A N 1
ATOM 1484 C CA . ILE A 1 190 ? 30.415 4.959 -29.219 1.00 89.31 190 ILE A CA 1
ATOM 1485 C C . ILE A 1 190 ? 30.915 3.739 -28.438 1.00 89.31 190 ILE A C 1
ATOM 1487 O O . ILE A 1 190 ? 31.988 3.220 -28.740 1.00 89.31 190 ILE A O 1
ATOM 1491 N N . CYS A 1 191 ? 30.110 3.237 -27.495 1.00 86.31 191 CYS A N 1
ATOM 1492 C CA . CYS A 1 191 ? 30.445 2.040 -26.722 1.00 86.31 191 CYS A CA 1
ATOM 1493 C C . CYS A 1 191 ? 30.679 0.839 -27.647 1.00 86.31 191 CYS A C 1
ATOM 1495 O O . CYS A 1 191 ? 31.647 0.101 -27.488 1.00 86.31 191 CYS A O 1
ATOM 1497 N N . LEU A 1 192 ? 29.796 0.645 -28.633 1.00 87.38 192 LEU A N 1
ATOM 1498 C CA . LEU A 1 192 ? 29.862 -0.501 -29.535 1.00 87.38 192 LEU A CA 1
ATOM 1499 C C . LEU A 1 192 ? 31.091 -0.429 -30.438 1.00 87.38 192 LEU A C 1
ATOM 1501 O O . LEU A 1 192 ? 31.772 -1.433 -30.614 1.00 87.38 192 LEU A O 1
ATOM 1505 N N . GLN A 1 193 ? 31.399 0.757 -30.965 1.00 89.31 193 GLN A N 1
ATOM 1506 C CA . GLN A 1 193 ? 32.596 0.998 -31.769 1.00 89.31 193 GLN A CA 1
ATOM 1507 C C . GLN A 1 193 ? 33.875 0.758 -30.967 1.00 89.31 193 GLN A C 1
ATOM 1509 O O . GLN A 1 193 ? 34.773 0.090 -31.471 1.00 89.31 193 GLN A O 1
ATOM 1514 N N . TYR A 1 194 ? 33.941 1.245 -29.724 1.00 87.31 194 TYR A N 1
ATOM 1515 C CA . TYR A 1 194 ? 35.075 0.994 -28.833 1.00 87.31 194 TYR A CA 1
ATOM 1516 C C . TYR A 1 194 ? 35.247 -0.500 -28.545 1.00 87.31 194 TYR A C 1
ATOM 1518 O O . TYR A 1 194 ? 36.344 -1.042 -28.652 1.00 87.31 194 TYR A O 1
ATOM 1526 N N . LEU A 1 195 ? 34.158 -1.190 -28.192 1.00 84.50 195 LEU A N 1
ATOM 1527 C CA . LEU A 1 195 ? 34.215 -2.622 -27.920 1.00 84.50 195 LEU A CA 1
ATOM 1528 C C . LEU A 1 195 ? 34.647 -3.382 -29.173 1.00 84.50 195 LEU A C 1
ATOM 1530 O O . LEU A 1 195 ? 35.552 -4.202 -29.106 1.00 84.50 195 LEU A O 1
ATOM 1534 N N . ASN A 1 196 ? 34.066 -3.081 -30.335 1.00 86.00 196 ASN A N 1
ATOM 1535 C CA . ASN A 1 196 ? 34.446 -3.737 -31.582 1.00 86.00 196 ASN A CA 1
ATOM 1536 C C . ASN A 1 196 ? 35.902 -3.479 -31.979 1.00 86.00 196 ASN A C 1
ATOM 1538 O O . ASN A 1 196 ? 36.540 -4.413 -32.447 1.00 86.00 196 ASN A O 1
ATOM 1542 N N . SER A 1 197 ? 36.448 -2.276 -31.770 1.00 85.50 197 SER A N 1
ATOM 1543 C CA . SER A 1 197 ? 37.848 -1.993 -32.112 1.00 85.50 197 SER A CA 1
ATOM 1544 C C . SER A 1 197 ? 38.844 -2.733 -31.219 1.00 85.50 197 SER A C 1
ATOM 1546 O O . SER A 1 197 ? 39.949 -3.031 -31.663 1.00 85.50 197 SER A O 1
ATOM 1548 N N . ARG A 1 198 ? 38.461 -3.043 -29.975 1.00 83.75 198 ARG A N 1
ATOM 1549 C CA . ARG A 1 198 ? 39.321 -3.733 -29.006 1.00 83.75 198 ARG A CA 1
ATOM 1550 C C . ARG A 1 198 ? 39.207 -5.257 -29.060 1.00 83.75 198 ARG A C 1
ATOM 1552 O O . ARG A 1 198 ? 40.192 -5.939 -28.813 1.00 83.75 198 ARG A O 1
ATOM 1559 N N . HIS A 1 199 ? 38.017 -5.760 -29.367 1.00 80.44 199 HIS A N 1
ATOM 1560 C CA . HIS A 1 199 ? 37.649 -7.169 -29.199 1.00 80.44 199 HIS A CA 1
ATOM 1561 C C . HIS A 1 199 ? 37.335 -7.905 -30.500 1.00 80.44 199 HIS A C 1
ATOM 1563 O O . HIS A 1 199 ? 37.350 -9.127 -30.538 1.00 80.44 199 HIS A O 1
ATOM 1569 N N . ASN A 1 200 ? 37.041 -7.167 -31.571 1.00 78.94 200 ASN A N 1
ATOM 1570 C CA . ASN A 1 200 ? 36.880 -7.713 -32.914 1.00 78.94 200 ASN A CA 1
ATOM 1571 C C . ASN A 1 200 ? 37.712 -6.916 -33.949 1.00 78.94 200 ASN A C 1
ATOM 1573 O O . ASN A 1 200 ? 37.142 -6.464 -34.952 1.00 78.94 200 ASN A O 1
ATOM 1577 N N . PRO A 1 201 ? 39.025 -6.674 -33.724 1.00 68.12 201 PRO A N 1
ATOM 1578 C CA . PRO A 1 201 ? 39.869 -6.042 -34.728 1.00 68.12 201 PRO A CA 1
ATOM 1579 C C . PRO A 1 201 ? 40.203 -7.065 -35.830 1.00 68.12 201 PRO A C 1
ATOM 1581 O O . PRO A 1 201 ? 40.979 -7.980 -35.599 1.00 68.12 201 PRO A O 1
ATOM 1584 N N . TYR A 1 202 ? 39.670 -6.872 -37.041 1.00 64.31 202 TYR A N 1
ATOM 1585 C CA . TYR A 1 202 ? 39.964 -7.666 -38.256 1.00 64.31 202 TYR A CA 1
ATOM 1586 C C . TYR A 1 202 ? 39.314 -9.070 -38.339 1.00 64.31 202 TYR A C 1
ATOM 1588 O O . TYR A 1 202 ? 38.918 -9.661 -37.340 1.00 64.31 202 TYR A O 1
ATOM 1596 N N . ASP A 1 203 ? 39.132 -9.572 -39.570 1.00 60.84 203 ASP A N 1
ATOM 1597 C CA . ASP A 1 203 ? 38.284 -10.737 -39.911 1.00 60.84 203 ASP A CA 1
ATOM 1598 C C . ASP A 1 203 ? 38.972 -12.120 -39.764 1.00 60.84 203 ASP A C 1
ATOM 1600 O O . ASP A 1 203 ? 38.353 -13.133 -40.087 1.00 60.84 203 ASP A O 1
ATOM 1604 N N . ASP A 1 204 ? 40.213 -12.192 -39.264 1.00 58.44 204 ASP A N 1
ATOM 1605 C CA . ASP A 1 204 ? 40.993 -13.448 -39.218 1.00 58.44 204 ASP A CA 1
ATOM 1606 C C . ASP A 1 204 ? 40.880 -14.238 -37.893 1.00 58.44 204 ASP A C 1
ATOM 1608 O O . ASP A 1 204 ? 41.305 -15.394 -37.832 1.00 58.44 204 ASP A O 1
ATOM 1612 N N . GLU A 1 205 ? 40.284 -13.673 -36.834 1.00 62.22 205 GLU A N 1
ATOM 1613 C CA . GLU A 1 205 ? 40.127 -14.345 -35.530 1.00 62.22 205 GLU A CA 1
ATOM 1614 C C . GLU A 1 205 ? 38.694 -14.828 -35.251 1.00 62.22 205 GLU A C 1
ATOM 1616 O O . GLU A 1 205 ? 37.703 -14.329 -35.794 1.00 62.22 205 GLU A O 1
ATOM 1621 N N . THR A 1 206 ? 38.565 -15.820 -34.357 1.00 61.84 206 THR A N 1
ATOM 1622 C CA . THR A 1 206 ? 37.260 -16.283 -33.871 1.00 61.84 206 THR A CA 1
ATOM 1623 C C . THR A 1 206 ? 36.540 -15.147 -33.164 1.00 61.84 206 THR A C 1
ATOM 1625 O O . THR A 1 206 ? 36.915 -14.740 -32.067 1.00 61.84 206 THR A O 1
ATOM 1628 N N . ARG A 1 207 ? 35.483 -14.669 -33.812 1.00 65.12 207 ARG A N 1
ATOM 1629 C CA . ARG A 1 207 ? 34.707 -13.510 -33.395 1.00 65.12 207 ARG A CA 1
ATOM 1630 C C . ARG A 1 207 ? 34.198 -13.627 -31.958 1.00 65.12 207 ARG A C 1
ATOM 1632 O O . ARG A 1 207 ? 33.507 -14.587 -31.606 1.00 65.12 207 ARG A O 1
ATOM 1639 N N . GLU A 1 208 ? 34.457 -12.594 -31.164 1.00 70.81 208 GLU A N 1
ATOM 1640 C CA . GLU A 1 208 ? 33.887 -12.469 -29.831 1.00 70.81 208 GLU A CA 1
ATOM 1641 C C . GLU A 1 208 ? 32.370 -12.201 -29.897 1.00 70.81 208 GLU A C 1
ATOM 1643 O O . GLU A 1 208 ? 31.878 -11.614 -30.869 1.00 70.81 208 GLU A O 1
ATOM 1648 N N . PRO A 1 209 ? 31.595 -12.583 -28.861 1.00 75.19 209 PRO A N 1
ATOM 1649 C CA . PRO A 1 209 ? 30.129 -12.492 -28.826 1.00 75.19 209 PRO A CA 1
ATOM 1650 C C . PRO A 1 209 ? 29.609 -11.051 -28.643 1.00 75.19 209 PRO A C 1
ATOM 1652 O O . PRO A 1 209 ? 28.660 -10.793 -27.904 1.00 75.19 209 PRO A O 1
ATOM 1655 N N . ILE A 1 210 ? 30.230 -10.092 -29.326 1.00 81.06 210 ILE A N 1
ATOM 1656 C CA . ILE A 1 210 ? 29.836 -8.692 -29.392 1.00 81.06 210 ILE A CA 1
ATOM 1657 C C . ILE A 1 210 ? 29.286 -8.430 -30.797 1.00 81.06 210 ILE A C 1
ATOM 1659 O O . ILE A 1 210 ? 29.922 -8.703 -31.822 1.00 81.06 210 ILE A O 1
ATOM 1663 N N . VAL A 1 211 ? 28.070 -7.889 -30.850 1.00 85.69 211 VAL A N 1
ATOM 1664 C CA . VAL A 1 211 ? 27.445 -7.438 -32.099 1.00 85.69 211 VAL A CA 1
ATOM 1665 C C . VAL A 1 211 ? 28.341 -6.413 -32.810 1.00 85.69 211 VAL A C 1
ATOM 1667 O O . VAL A 1 211 ? 29.030 -5.630 -32.163 1.00 85.69 211 VAL A O 1
ATOM 1670 N N . ARG A 1 212 ? 28.395 -6.440 -34.145 1.00 86.62 212 ARG A N 1
ATOM 1671 C CA . ARG A 1 212 ? 29.232 -5.516 -34.927 1.00 86.62 212 ARG A CA 1
ATOM 1672 C C . ARG A 1 212 ? 28.452 -4.231 -35.189 1.00 86.62 212 ARG A C 1
ATOM 1674 O O . ARG A 1 212 ? 27.320 -4.279 -35.669 1.00 86.62 212 ARG A O 1
ATOM 1681 N N . CYS A 1 213 ? 29.058 -3.089 -34.891 1.00 91.00 213 CYS A N 1
ATOM 1682 C CA . CYS A 1 213 ? 28.628 -1.778 -35.345 1.00 91.00 213 CYS A CA 1
ATOM 1683 C C . CYS A 1 213 ? 29.039 -1.619 -36.806 1.00 91.00 213 CYS A C 1
ATOM 1685 O O . CYS A 1 213 ? 30.221 -1.465 -37.104 1.00 91.00 213 CYS A O 1
ATOM 1687 N N . LEU A 1 214 ? 28.065 -1.604 -37.712 1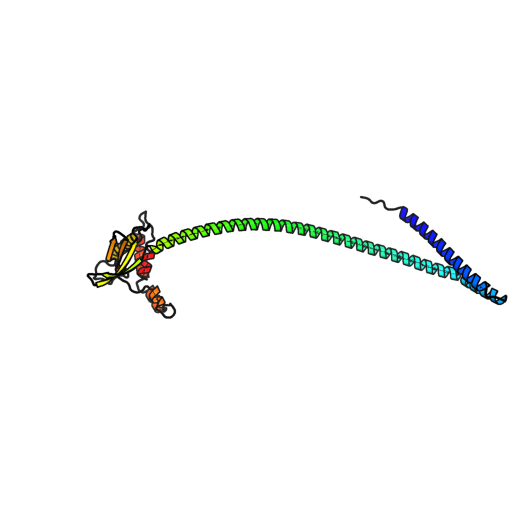.00 91.31 214 LEU A N 1
ATOM 1688 C CA . LEU A 1 214 ? 28.323 -1.365 -39.131 1.00 91.31 214 LEU A CA 1
ATOM 1689 C C . LEU A 1 214 ? 28.380 0.132 -39.423 1.00 91.31 214 LEU A C 1
ATOM 1691 O O . LEU A 1 214 ? 29.277 0.610 -40.115 1.00 91.31 214 LEU A O 1
ATOM 1695 N N . LYS A 1 215 ? 27.413 0.894 -38.898 1.00 94.44 215 LYS A N 1
ATOM 1696 C CA . LYS A 1 215 ? 27.337 2.336 -39.143 1.00 94.44 215 LYS A CA 1
ATOM 1697 C C . LYS A 1 215 ? 26.488 3.050 -38.108 1.00 94.44 215 LYS A C 1
ATOM 1699 O O . LYS A 1 215 ? 25.392 2.608 -37.794 1.00 94.44 215 LYS A O 1
ATOM 1704 N N . TYR A 1 216 ? 26.936 4.221 -37.679 1.00 95.62 216 TYR A N 1
ATOM 1705 C CA . TYR A 1 216 ? 26.102 5.194 -36.981 1.00 95.62 216 TYR A CA 1
ATOM 1706 C C . TYR A 1 216 ? 25.914 6.430 -37.859 1.00 95.62 216 TYR A C 1
ATOM 1708 O O . TYR A 1 216 ? 26.838 6.849 -38.560 1.00 95.62 216 TYR A O 1
ATOM 1716 N N . GLY A 1 217 ? 24.722 7.017 -37.840 1.00 96.00 217 GLY A N 1
ATOM 1717 C CA . GLY A 1 217 ? 24.435 8.206 -38.625 1.00 96.00 217 GLY A CA 1
ATOM 1718 C C . GLY A 1 217 ? 23.185 8.946 -38.176 1.00 96.00 217 GLY A C 1
ATOM 1719 O O . GLY A 1 217 ? 22.501 8.576 -37.222 1.00 96.00 217 GLY A O 1
ATOM 1720 N N . LYS A 1 218 ? 22.896 10.032 -38.888 1.00 96.06 218 LYS A N 1
ATOM 1721 C CA . LYS A 1 218 ? 21.691 10.836 -38.703 1.00 96.06 218 LYS A CA 1
ATOM 1722 C C . LYS A 1 218 ? 21.103 11.234 -40.050 1.00 96.06 218 LYS A C 1
ATOM 1724 O O . LYS A 1 218 ? 21.816 11.327 -41.045 1.00 96.06 218 LYS A O 1
ATOM 1729 N N . THR A 1 219 ? 19.801 11.446 -40.043 1.00 94.88 219 THR A N 1
ATOM 1730 C CA . THR A 1 219 ? 19.003 12.046 -41.115 1.00 94.88 219 THR A CA 1
ATOM 1731 C C . THR A 1 219 ? 18.358 13.321 -40.568 1.00 94.88 219 THR A C 1
ATOM 1733 O O . THR A 1 219 ? 18.556 13.647 -39.398 1.00 94.88 219 THR A O 1
ATOM 1736 N N . ASP A 1 220 ? 17.533 13.995 -41.365 1.00 93.81 220 ASP A N 1
ATOM 1737 C CA . ASP A 1 220 ? 16.781 15.180 -40.921 1.00 93.81 220 ASP A CA 1
ATOM 1738 C C . ASP A 1 220 ? 15.699 14.865 -39.879 1.00 93.81 220 ASP A C 1
ATOM 1740 O O . ASP A 1 220 ? 15.154 15.775 -39.260 1.00 93.81 220 ASP A O 1
ATOM 1744 N N . LYS A 1 221 ? 15.359 13.582 -39.688 1.00 88.38 221 LYS A N 1
ATOM 1745 C CA . LYS A 1 221 ? 14.251 13.155 -38.817 1.00 88.38 221 LYS A CA 1
ATOM 1746 C C . LYS A 1 221 ? 14.689 12.276 -37.649 1.00 88.38 221 LYS A C 1
ATOM 1748 O O . LYS A 1 221 ? 14.084 12.328 -36.582 1.00 88.38 221 LYS A O 1
ATOM 1753 N N . LEU A 1 222 ? 15.733 11.471 -37.831 1.00 93.25 222 LEU A N 1
ATOM 1754 C CA . LEU A 1 222 ? 16.159 10.470 -36.850 1.00 93.25 222 LEU A CA 1
ATOM 1755 C C . LEU A 1 222 ? 17.671 10.245 -36.848 1.00 93.25 222 LEU A C 1
ATOM 1757 O O . LEU A 1 222 ? 18.356 10.485 -37.847 1.00 93.25 222 LEU A O 1
ATOM 1761 N N . LYS A 1 223 ? 18.178 9.729 -35.731 1.00 94.06 223 LYS A N 1
ATOM 1762 C CA . LYS A 1 223 ? 19.488 9.077 -35.616 1.00 94.06 223 LYS A CA 1
ATOM 1763 C C . LYS A 1 223 ? 19.297 7.580 -35.819 1.00 94.06 223 LYS A C 1
ATOM 1765 O O . LYS A 1 223 ? 18.249 7.040 -35.469 1.00 94.06 223 LYS A O 1
ATOM 1770 N N . TYR A 1 224 ? 20.303 6.911 -36.364 1.00 95.31 224 TYR A N 1
ATOM 1771 C CA . TYR A 1 224 ? 20.254 5.474 -36.598 1.00 95.31 224 TYR A CA 1
ATOM 1772 C C . TYR A 1 224 ? 21.597 4.804 -36.301 1.00 95.31 224 TYR A C 1
ATOM 1774 O O . TYR A 1 224 ? 22.664 5.382 -36.516 1.00 95.31 224 TYR A O 1
ATOM 1782 N N . LEU A 1 225 ? 21.523 3.562 -35.832 1.00 95.06 225 LEU A N 1
ATOM 1783 C CA . LEU A 1 225 ? 22.642 2.661 -35.593 1.00 95.06 225 LEU A CA 1
ATOM 1784 C C . LEU A 1 225 ? 22.356 1.347 -36.325 1.00 95.06 225 LEU A C 1
ATOM 1786 O O . LEU A 1 225 ? 21.396 0.645 -36.012 1.00 95.06 225 LEU A O 1
ATOM 1790 N N . VAL A 1 226 ? 23.176 1.050 -37.327 1.00 94.81 226 VAL A N 1
ATOM 1791 C CA . VAL A 1 226 ? 23.136 -0.172 -38.131 1.00 94.81 226 VAL A CA 1
ATOM 1792 C C . VAL A 1 226 ? 24.123 -1.169 -37.549 1.00 94.81 226 VAL A C 1
ATOM 1794 O O . VAL A 1 226 ? 25.296 -0.848 -37.338 1.00 94.81 226 VAL A O 1
ATOM 1797 N N . MET A 1 227 ? 23.637 -2.375 -37.302 1.00 94.06 227 MET A N 1
ATOM 1798 C CA . MET A 1 227 ? 24.361 -3.450 -36.639 1.00 94.06 227 MET A CA 1
ATOM 1799 C C . MET A 1 227 ? 24.079 -4.778 -37.332 1.00 94.06 227 MET A C 1
ATOM 1801 O O . MET A 1 227 ? 23.093 -4.908 -38.067 1.00 94.06 227 MET A O 1
ATOM 1805 N N . ASP A 1 228 ? 24.914 -5.776 -37.067 1.00 89.75 228 ASP A N 1
ATOM 1806 C CA . ASP A 1 228 ? 24.626 -7.141 -37.505 1.00 89.75 228 ASP A CA 1
ATOM 1807 C C . ASP A 1 228 ? 23.279 -7.620 -36.961 1.00 89.75 228 ASP A C 1
ATOM 1809 O O . ASP A 1 228 ? 22.913 -7.368 -35.809 1.00 89.75 228 ASP A O 1
ATOM 1813 N N . HIS A 1 229 ? 22.534 -8.341 -37.795 1.00 90.12 229 HIS A N 1
ATOM 1814 C CA . HIS A 1 229 ? 21.296 -8.965 -37.363 1.00 90.12 229 HIS A CA 1
ATOM 1815 C C . HIS A 1 229 ? 21.584 -10.247 -36.570 1.00 90.12 229 HIS A C 1
ATOM 1817 O O . HIS A 1 229 ? 21.918 -11.287 -37.141 1.00 90.12 229 HIS A O 1
ATOM 1823 N N . CYS A 1 230 ? 21.374 -10.202 -35.256 1.00 84.88 230 CYS A N 1
ATOM 1824 C CA . CYS A 1 230 ? 21.408 -11.386 -34.398 1.00 84.88 230 CYS A CA 1
ATOM 1825 C C . CYS A 1 230 ? 20.105 -12.203 -34.506 1.00 84.88 230 CYS A C 1
ATOM 1827 O O . CYS A 1 230 ? 19.069 -11.706 -34.945 1.00 84.88 230 CYS A O 1
ATOM 1829 N N . GLY A 1 231 ? 20.159 -13.485 -34.138 1.00 83.62 231 GLY A N 1
ATOM 1830 C CA . GLY A 1 231 ? 18.978 -14.353 -34.089 1.00 83.62 231 GLY A CA 1
ATOM 1831 C C . GLY A 1 231 ? 17.947 -13.932 -33.025 1.00 83.62 231 GLY A C 1
ATOM 1832 O O . GLY A 1 231 ? 18.064 -12.866 -32.422 1.00 83.62 231 GLY A O 1
ATOM 1833 N N . PRO A 1 232 ? 16.918 -14.764 -32.775 1.00 80.81 232 PRO A N 1
ATOM 1834 C CA . PRO A 1 232 ? 15.944 -14.506 -31.720 1.00 80.81 232 PRO A CA 1
ATOM 1835 C C . PRO A 1 232 ? 16.621 -14.363 -30.358 1.00 80.81 232 PRO A C 1
ATOM 1837 O O . PRO A 1 232 ? 17.506 -15.152 -30.027 1.00 80.81 232 PRO A O 1
ATOM 1840 N N . ASN A 1 233 ? 16.147 -13.415 -29.550 1.00 80.19 233 ASN A N 1
ATOM 1841 C CA . ASN A 1 233 ? 16.676 -13.244 -28.203 1.00 80.19 233 ASN A CA 1
ATOM 1842 C C . ASN A 1 233 ? 16.375 -14.449 -27.297 1.00 80.19 233 ASN A C 1
ATOM 1844 O O . ASN A 1 233 ? 15.408 -15.181 -27.510 1.00 80.19 233 ASN A O 1
ATOM 1848 N N . VAL A 1 234 ? 17.119 -14.617 -26.205 1.00 79.56 234 VAL A N 1
ATOM 1849 C CA . VAL A 1 234 ? 17.007 -15.689 -25.216 1.00 79.56 234 VAL A CA 1
ATOM 1850 C C . VAL A 1 234 ? 15.588 -15.758 -24.677 1.00 79.56 234 VAL A C 1
ATOM 1852 O O . VAL A 1 234 ? 15.090 -16.851 -24.420 1.00 79.56 234 VAL A O 1
ATOM 1855 N N . ARG A 1 235 ? 14.867 -14.633 -24.559 1.00 81.62 235 ARG A N 1
ATOM 1856 C CA . ARG A 1 235 ? 13.458 -14.686 -24.153 1.00 81.62 235 ARG A CA 1
ATOM 1857 C C . ARG A 1 235 ? 12.559 -15.278 -25.237 1.00 81.62 235 ARG A C 1
ATOM 1859 O O . ARG A 1 235 ? 11.668 -16.051 -24.895 1.00 81.62 235 ARG A O 1
ATOM 1866 N N . GLN A 1 236 ? 12.758 -14.929 -26.503 1.00 79.12 236 GLN A N 1
ATOM 1867 C CA . GLN A 1 236 ? 12.056 -15.528 -27.640 1.00 79.12 236 GLN A CA 1
ATOM 1868 C C . GLN A 1 236 ? 12.397 -17.016 -27.772 1.00 79.12 236 GLN A C 1
ATOM 1870 O O . GLN A 1 236 ? 11.483 -17.826 -27.901 1.00 79.12 236 GLN A O 1
ATOM 1875 N N . LEU A 1 237 ? 13.674 -17.388 -27.630 1.00 82.00 237 LEU A N 1
ATOM 1876 C CA . LEU A 1 237 ? 14.119 -18.783 -27.604 1.00 82.00 237 LEU A CA 1
ATOM 1877 C C . LEU A 1 237 ? 13.463 -19.559 -26.458 1.00 82.00 237 LEU A C 1
ATOM 1879 O O . LEU A 1 237 ? 12.990 -20.672 -26.661 1.00 82.00 237 LEU A O 1
ATOM 1883 N N . LYS A 1 238 ? 13.371 -18.958 -25.266 1.00 85.50 238 LYS A N 1
ATOM 1884 C CA . LYS A 1 238 ? 12.709 -19.558 -24.101 1.00 85.50 238 LYS A CA 1
ATOM 1885 C C . LYS A 1 238 ? 11.214 -19.750 -24.343 1.00 85.50 238 LYS A C 1
ATOM 1887 O O . LYS A 1 238 ? 10.703 -20.833 -24.098 1.00 85.50 238 LYS A O 1
ATOM 1892 N N . LYS A 1 239 ? 10.533 -18.738 -24.889 1.00 88.19 239 LYS A N 1
ATOM 1893 C CA . LYS A 1 239 ? 9.104 -18.817 -25.233 1.00 88.19 239 LYS A CA 1
ATOM 1894 C C . LYS A 1 239 ? 8.809 -19.869 -26.300 1.00 88.19 239 LYS A C 1
ATOM 1896 O O . LYS A 1 239 ? 7.716 -20.423 -26.301 1.00 88.19 239 LYS A O 1
ATOM 1901 N N . ALA A 1 240 ? 9.762 -20.132 -27.193 1.00 87.62 240 ALA A N 1
ATOM 1902 C CA . ALA A 1 240 ? 9.645 -21.175 -28.203 1.00 87.62 240 ALA A CA 1
ATOM 1903 C C . ALA A 1 240 ? 9.778 -22.594 -27.619 1.00 87.62 240 ALA A C 1
ATOM 1905 O O . ALA A 1 240 ? 9.438 -23.561 -28.300 1.00 87.62 240 ALA A O 1
ATOM 1906 N N . THR A 1 241 ? 10.245 -22.756 -26.372 1.00 89.81 241 THR A N 1
ATOM 1907 C CA . THR A 1 241 ? 10.297 -24.077 -25.741 1.00 89.81 241 THR A CA 1
ATOM 1908 C C . THR A 1 241 ? 8.943 -24.479 -25.151 1.00 89.81 241 THR A C 1
ATOM 1910 O O . THR A 1 241 ? 8.184 -23.639 -24.650 1.00 89.81 241 THR A O 1
ATOM 1913 N N . PRO A 1 242 ? 8.639 -25.789 -25.111 1.00 87.25 242 PRO A N 1
ATOM 1914 C CA . PRO A 1 242 ? 7.503 -26.279 -24.350 1.00 87.25 242 PRO A CA 1
ATOM 1915 C C . PRO A 1 242 ? 7.645 -25.858 -22.879 1.00 87.25 242 PRO A C 1
ATOM 1917 O O . PRO A 1 242 ? 8.619 -26.220 -22.218 1.00 87.25 242 PRO A O 1
ATOM 1920 N N . LYS A 1 243 ? 6.646 -25.134 -22.359 1.00 92.25 243 LYS A N 1
ATOM 1921 C CA . LYS A 1 243 ? 6.556 -24.614 -20.975 1.00 92.25 243 LYS A CA 1
ATOM 1922 C C . LYS A 1 243 ? 7.369 -23.342 -20.655 1.00 92.25 243 LYS A C 1
ATOM 1924 O O . LYS A 1 243 ? 7.513 -23.053 -19.469 1.00 92.25 243 LYS A O 1
ATOM 1929 N N . ASP A 1 244 ? 7.870 -22.586 -21.642 1.00 91.12 244 ASP A N 1
ATOM 1930 C CA . ASP A 1 244 ? 8.665 -21.349 -21.427 1.00 91.12 244 ASP A CA 1
ATOM 1931 C C . ASP A 1 244 ? 9.838 -21.593 -20.449 1.00 91.12 244 ASP A C 1
ATOM 1933 O O . ASP A 1 244 ? 10.039 -20.864 -19.475 1.00 91.12 244 ASP A O 1
ATOM 1937 N N . LYS A 1 245 ? 10.578 -22.697 -20.639 1.00 88.44 245 LYS A N 1
ATOM 1938 C CA . LYS A 1 245 ? 11.703 -23.125 -19.782 1.00 88.44 245 LYS A CA 1
ATOM 1939 C C . LYS A 1 245 ? 12.818 -23.769 -20.606 1.00 88.44 245 LYS A C 1
ATOM 1941 O O . LYS A 1 245 ? 12.560 -24.624 -21.452 1.00 88.44 245 LYS A O 1
ATOM 1946 N N . PHE A 1 246 ? 14.067 -23.414 -20.318 1.00 84.12 246 PHE A N 1
ATOM 1947 C CA . PHE A 1 246 ? 15.228 -24.134 -20.843 1.00 84.12 246 PHE A CA 1
ATOM 1948 C C . PHE A 1 246 ? 15.514 -25.390 -20.015 1.00 84.12 246 PHE A C 1
ATOM 1950 O O . PHE A 1 246 ? 15.215 -25.446 -18.821 1.00 84.12 246 PHE A O 1
ATOM 1957 N N . ARG A 1 247 ? 16.113 -26.403 -20.650 1.00 87.12 247 ARG A N 1
ATOM 1958 C CA . ARG A 1 247 ? 16.683 -27.558 -19.940 1.00 87.12 247 ARG A CA 1
ATOM 1959 C C . ARG A 1 247 ? 17.923 -27.117 -19.163 1.00 87.12 247 ARG A C 1
ATOM 1961 O O . ARG A 1 247 ? 18.646 -26.247 -19.634 1.00 87.12 247 ARG A O 1
ATOM 1968 N N . VAL A 1 248 ? 18.210 -27.769 -18.033 1.00 84.06 248 VAL A N 1
ATOM 1969 C CA . VAL A 1 248 ? 19.362 -27.450 -17.162 1.00 84.06 248 VAL A CA 1
ATOM 1970 C C . VAL A 1 248 ? 20.680 -27.396 -17.944 1.00 84.06 248 VAL A C 1
ATOM 1972 O O . VAL A 1 248 ? 21.445 -26.458 -17.767 1.00 84.06 248 VAL A O 1
ATOM 1975 N N . GLN A 1 249 ? 20.903 -28.334 -18.870 1.00 81.19 249 GLN A N 1
ATOM 1976 C CA . GLN A 1 249 ? 22.095 -28.357 -19.730 1.00 81.19 249 GLN A CA 1
ATOM 1977 C C . GLN A 1 249 ? 22.215 -27.114 -20.625 1.00 81.19 249 GLN A C 1
ATOM 1979 O O . GLN A 1 249 ? 23.298 -26.553 -20.742 1.00 81.19 249 GLN A O 1
ATOM 1984 N N . LEU A 1 250 ? 21.110 -26.652 -21.222 1.00 76.81 250 LEU A N 1
ATOM 1985 C CA . LEU A 1 250 ? 21.102 -25.458 -22.071 1.00 76.81 250 LEU A CA 1
ATOM 1986 C C . LEU A 1 250 ? 21.238 -24.178 -21.236 1.00 76.81 250 LEU A C 1
ATOM 1988 O O . LEU A 1 250 ? 21.933 -23.259 -21.647 1.00 76.81 250 LEU A O 1
ATOM 1992 N N . SER A 1 251 ? 20.630 -24.132 -20.046 1.00 77.69 251 SER A N 1
ATOM 1993 C CA . SER A 1 251 ? 20.828 -23.032 -19.095 1.00 77.69 251 SER A CA 1
ATOM 1994 C C . SER A 1 251 ? 22.289 -22.921 -18.661 1.00 77.69 251 SER A C 1
ATOM 1996 O O . SER A 1 251 ? 22.829 -21.819 -18.631 1.00 77.69 251 SER A O 1
ATOM 1998 N N . LEU A 1 252 ? 22.933 -24.056 -18.365 1.00 75.12 252 LEU A N 1
ATOM 1999 C CA . LEU A 1 252 ? 24.343 -24.088 -17.997 1.00 75.12 252 LEU A CA 1
ATOM 2000 C C . LEU A 1 252 ? 25.215 -23.677 -19.183 1.00 75.12 252 LEU A C 1
ATOM 2002 O O . LEU A 1 252 ? 26.079 -22.843 -18.994 1.00 75.12 252 LEU A O 1
ATOM 2006 N N . LEU A 1 253 ? 24.941 -24.164 -20.399 1.00 73.25 253 LEU A N 1
ATOM 2007 C CA . LEU A 1 253 ? 25.668 -23.759 -21.607 1.00 73.25 253 LEU A CA 1
ATOM 2008 C C . LEU A 1 253 ? 25.539 -22.258 -21.896 1.00 73.25 253 LEU A C 1
ATOM 2010 O O . LEU A 1 253 ? 26.520 -21.631 -22.267 1.00 73.25 253 LEU A O 1
ATOM 2014 N N . LEU A 1 254 ? 24.361 -21.662 -21.698 1.00 70.56 254 LEU A N 1
ATOM 2015 C CA . LEU A 1 254 ? 24.201 -20.209 -21.802 1.00 70.56 254 LEU A CA 1
ATOM 2016 C C . LEU A 1 254 ? 25.023 -19.485 -20.724 1.00 70.56 254 LEU A C 1
ATOM 2018 O O . LEU A 1 254 ? 25.604 -18.442 -20.992 1.00 70.56 254 LEU A O 1
ATOM 2022 N N . GLN A 1 255 ? 25.112 -20.039 -19.515 1.00 64.25 255 GLN A N 1
ATOM 2023 C CA . GLN A 1 255 ? 25.846 -19.433 -18.404 1.00 64.25 255 GLN A CA 1
ATOM 2024 C C . GLN A 1 255 ? 27.375 -19.605 -18.507 1.00 64.25 255 GLN A C 1
ATOM 2026 O O . GLN A 1 255 ? 28.109 -18.678 -18.173 1.00 64.25 255 GLN A O 1
ATOM 2031 N N . THR A 1 256 ? 27.860 -20.769 -18.946 1.00 60.12 256 THR A N 1
ATOM 2032 C CA . THR A 1 256 ? 29.283 -21.158 -18.954 1.00 60.12 256 THR A CA 1
ATOM 2033 C C . THR A 1 256 ? 29.922 -21.101 -20.334 1.00 60.12 256 THR A C 1
ATOM 2035 O O . THR A 1 256 ? 31.135 -20.933 -20.436 1.00 60.12 256 THR A O 1
ATOM 2038 N N . GLY A 1 257 ? 29.133 -21.226 -21.399 1.00 54.69 257 GLY A N 1
ATOM 2039 C CA . GLY A 1 257 ? 29.599 -21.124 -22.773 1.00 54.69 257 GLY A CA 1
ATOM 2040 C C . GLY A 1 257 ? 29.870 -19.672 -23.116 1.00 54.69 257 GLY A C 1
ATOM 2041 O O . GLY A 1 257 ? 28.985 -19.028 -23.661 1.00 54.69 257 GLY A O 1
ATOM 2042 N N . THR A 1 258 ? 31.046 -19.174 -22.712 1.00 51.66 258 THR A N 1
ATOM 2043 C CA . THR A 1 258 ? 31.848 -18.060 -23.277 1.00 51.66 258 THR A CA 1
ATOM 2044 C C . THR A 1 258 ? 31.158 -16.745 -23.671 1.00 51.66 258 THR A C 1
ATOM 2046 O O . THR A 1 258 ? 31.836 -15.839 -24.140 1.00 51.66 258 THR A O 1
ATOM 2049 N N . ASN A 1 259 ? 29.858 -16.576 -23.444 1.00 57.72 259 ASN A N 1
ATOM 2050 C CA . ASN A 1 259 ? 29.062 -15.507 -24.033 1.00 57.72 259 ASN A CA 1
ATOM 2051 C C . ASN A 1 259 ? 28.585 -14.528 -22.968 1.00 57.72 259 ASN A C 1
ATOM 2053 O O . ASN A 1 259 ? 28.836 -13.342 -23.099 1.00 57.72 259 ASN A O 1
ATOM 2057 N N . TYR A 1 260 ? 27.992 -14.981 -21.861 1.00 56.84 260 TYR A N 1
ATOM 2058 C CA . TYR A 1 260 ? 27.554 -14.042 -20.820 1.00 56.84 260 TYR A CA 1
ATOM 2059 C C . TYR A 1 260 ? 28.704 -13.565 -19.932 1.00 56.84 260 TYR A C 1
ATOM 2061 O O . TYR A 1 260 ? 28.896 -12.362 -19.787 1.00 56.84 260 TYR A O 1
ATOM 2069 N N . VAL A 1 261 ? 29.499 -14.480 -19.366 1.00 58.03 261 VAL A N 1
ATOM 2070 C CA . VAL A 1 261 ? 30.614 -14.126 -18.461 1.00 58.03 261 VAL A CA 1
ATOM 2071 C C . VAL A 1 261 ? 31.647 -13.244 -19.165 1.00 58.03 261 VAL A C 1
ATOM 2073 O O . VAL A 1 261 ? 32.128 -12.271 -18.589 1.00 58.03 261 VAL A O 1
ATOM 2076 N N . THR A 1 262 ? 31.939 -13.538 -20.430 1.00 60.22 262 THR A N 1
ATOM 2077 C CA . THR A 1 262 ? 32.897 -12.777 -21.233 1.00 60.22 262 THR A CA 1
ATOM 2078 C C . THR A 1 262 ? 32.343 -11.400 -21.608 1.00 60.22 262 THR A C 1
ATOM 2080 O O . THR A 1 262 ? 33.037 -10.408 -21.423 1.00 60.22 262 THR A O 1
ATOM 2083 N N . VAL A 1 263 ? 31.061 -11.291 -21.991 1.00 61.75 263 VAL A N 1
ATOM 2084 C CA . VAL A 1 263 ? 30.410 -9.986 -22.234 1.00 61.75 263 VAL A CA 1
ATOM 2085 C C . VAL A 1 263 ? 30.371 -9.125 -20.969 1.00 61.75 263 VAL A C 1
ATOM 2087 O O . VAL A 1 263 ? 30.641 -7.929 -21.049 1.00 61.75 263 VAL A O 1
ATOM 2090 N N . PHE A 1 264 ? 30.106 -9.706 -19.794 1.00 61.22 264 PHE A N 1
ATOM 2091 C CA . PHE A 1 264 ? 30.182 -8.968 -18.526 1.00 61.22 264 PHE A CA 1
ATOM 2092 C C . PHE A 1 264 ? 31.605 -8.494 -18.214 1.00 61.22 264 PHE A C 1
ATOM 2094 O O . PHE A 1 264 ? 31.776 -7.379 -17.723 1.00 61.22 264 PHE A O 1
ATOM 2101 N N . LYS A 1 265 ? 32.626 -9.297 -18.536 1.00 63.97 265 LYS A N 1
ATOM 2102 C CA . LYS A 1 265 ? 34.033 -8.905 -18.399 1.00 63.97 265 LYS A CA 1
ATOM 2103 C C . LYS A 1 265 ? 34.381 -7.727 -19.319 1.00 63.97 265 LYS A C 1
ATOM 2105 O O . LYS A 1 265 ? 34.938 -6.745 -18.847 1.00 63.97 265 LYS A O 1
ATOM 2110 N N . PHE A 1 266 ? 33.953 -7.756 -20.580 1.00 65.19 266 PHE A N 1
ATOM 2111 C CA . PHE A 1 266 ? 34.177 -6.652 -21.525 1.00 65.19 266 PHE A CA 1
ATOM 2112 C C . PHE A 1 266 ? 33.437 -5.371 -21.139 1.00 65.19 266 PHE A C 1
ATOM 2114 O O . PHE A 1 266 ? 33.963 -4.269 -21.283 1.00 65.19 266 PHE A O 1
ATOM 2121 N N . GLN A 1 267 ? 32.227 -5.502 -20.591 1.00 61.34 267 GLN A N 1
ATOM 2122 C CA . GLN A 1 267 ? 31.498 -4.362 -20.036 1.00 61.34 267 GLN A CA 1
ATOM 2123 C C . GLN A 1 267 ? 32.214 -3.767 -18.819 1.00 61.34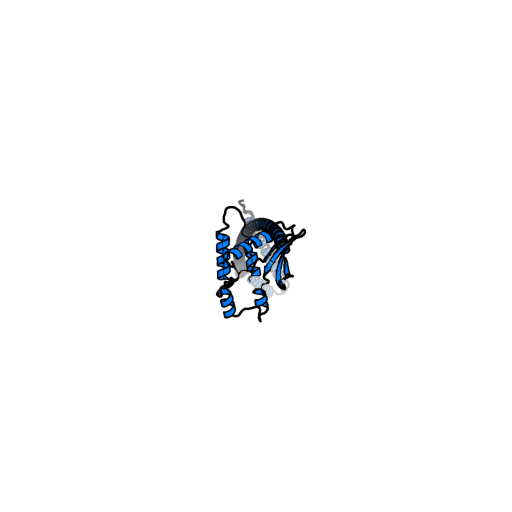 267 GLN A C 1
ATOM 2125 O O . GLN A 1 267 ? 32.255 -2.547 -18.682 1.00 61.34 267 GLN A O 1
ATOM 2130 N N . HIS A 1 268 ? 32.799 -4.601 -17.958 1.00 62.34 268 HIS A N 1
ATOM 2131 C CA . HIS A 1 268 ? 33.585 -4.142 -16.815 1.00 62.34 268 HIS A CA 1
ATOM 2132 C C . HIS A 1 268 ? 34.864 -3.410 -17.254 1.00 62.34 268 HIS A C 1
ATOM 2134 O O . HIS A 1 268 ? 35.209 -2.380 -16.673 1.00 62.34 268 HIS A O 1
ATOM 2140 N N . ASP A 1 269 ? 35.533 -3.896 -18.301 1.00 60.59 269 ASP A N 1
ATOM 2141 C CA . ASP A 1 269 ? 36.720 -3.256 -18.878 1.00 60.59 269 ASP A CA 1
ATOM 2142 C C . ASP A 1 269 ? 36.383 -1.883 -19.489 1.00 60.59 269 ASP A C 1
ATOM 2144 O O . ASP A 1 269 ? 37.127 -0.928 -19.283 1.00 60.59 269 ASP A O 1
ATOM 2148 N N . TYR A 1 270 ? 35.232 -1.741 -20.161 1.00 60.22 270 TYR A N 1
ATOM 2149 C CA . TYR A 1 270 ? 34.747 -0.446 -20.665 1.00 60.22 270 TYR A CA 1
ATOM 2150 C C . TYR A 1 270 ? 34.421 0.534 -19.528 1.00 60.22 270 TYR A C 1
ATOM 2152 O O . TYR A 1 270 ? 34.887 1.671 -19.514 1.00 60.22 270 TYR A O 1
ATOM 2160 N N . VAL A 1 271 ? 33.643 0.076 -18.542 1.00 58.72 271 VAL A N 1
ATOM 2161 C CA . VAL A 1 271 ? 33.203 0.896 -17.404 1.00 58.72 271 VAL A CA 1
ATOM 2162 C C . VAL A 1 271 ? 34.393 1.371 -16.565 1.00 58.72 271 VAL A C 1
ATOM 2164 O O . VAL A 1 271 ? 34.369 2.488 -16.066 1.00 58.72 271 VAL A O 1
ATOM 2167 N N . SER A 1 272 ? 35.461 0.578 -16.466 1.00 54.53 272 SER A N 1
ATOM 2168 C CA . SER A 1 272 ? 36.674 0.934 -15.717 1.00 54.53 272 SER A CA 1
ATOM 2169 C C . SER A 1 272 ? 37.544 1.999 -16.408 1.00 54.53 272 SER A C 1
ATOM 2171 O O . SER A 1 272 ? 38.364 2.624 -15.742 1.00 54.53 272 SER A O 1
ATOM 2173 N N . VAL A 1 273 ? 37.378 2.221 -17.719 1.00 53.31 273 VAL A N 1
ATOM 2174 C CA . VAL A 1 273 ? 38.139 3.212 -18.510 1.00 53.31 273 VAL A CA 1
ATOM 2175 C C . VAL A 1 273 ? 37.441 4.581 -18.557 1.00 53.31 273 VAL A C 1
ATOM 2177 O O . VAL A 1 273 ? 38.123 5.597 -18.642 1.00 53.31 273 VAL A O 1
ATOM 2180 N N . ASP A 1 274 ? 36.109 4.626 -18.446 1.00 46.75 274 ASP A N 1
ATOM 2181 C CA . ASP A 1 274 ? 35.294 5.851 -18.590 1.00 46.75 274 ASP A CA 1
ATOM 2182 C C . ASP A 1 274 ? 35.007 6.591 -17.256 1.00 46.75 274 ASP A C 1
ATOM 2184 O O . ASP A 1 274 ? 34.268 7.574 -17.237 1.00 46.75 274 ASP A O 1
ATOM 2188 N N . TYR A 1 275 ? 35.604 6.187 -16.122 1.00 42.78 275 TYR A N 1
ATOM 2189 C CA . TYR A 1 275 ? 35.523 6.929 -14.841 1.00 42.78 275 TYR A CA 1
ATOM 2190 C C . TYR A 1 275 ? 36.477 8.144 -14.780 1.00 42.78 275 TYR A C 1
ATOM 2192 O O . TYR A 1 275 ? 37.137 8.390 -13.770 1.00 42.78 275 TYR A O 1
ATOM 2200 N N . GLY A 1 276 ? 36.536 8.924 -15.862 1.00 38.28 276 GLY A N 1
ATOM 2201 C CA . GLY A 1 276 ? 37.125 10.264 -15.894 1.00 38.28 276 GLY A CA 1
ATOM 2202 C C . GLY A 1 276 ? 36.048 11.329 -15.680 1.00 38.28 276 GLY A C 1
ATOM 2203 O O . GLY A 1 276 ? 35.394 11.735 -16.630 1.00 38.28 276 GLY A O 1
ATOM 2204 N N . GLU A 1 277 ? 35.860 11.719 -14.419 1.00 36.06 277 GLU A N 1
ATOM 2205 C CA . GLU A 1 277 ? 35.101 12.850 -13.842 1.00 36.06 277 GLU A CA 1
ATOM 2206 C C . GLU A 1 277 ? 33.673 13.226 -14.310 1.00 36.06 277 GLU A C 1
ATOM 2208 O O . GLU A 1 277 ? 32.943 13.720 -13.463 1.00 36.06 277 GLU A O 1
ATOM 2213 N N . ASP A 1 278 ? 33.163 12.927 -15.509 1.00 39.31 278 ASP A N 1
ATOM 2214 C CA . ASP A 1 278 ? 31.805 13.357 -15.908 1.00 39.31 278 ASP A CA 1
ATOM 2215 C C . ASP A 1 278 ? 31.139 12.421 -16.946 1.00 39.31 278 ASP A C 1
ATOM 2217 O O . ASP A 1 278 ? 31.325 12.594 -18.150 1.00 39.31 278 ASP A O 1
ATOM 2221 N N . GLY A 1 279 ? 30.276 11.465 -16.549 1.00 37.78 279 GLY A N 1
ATOM 2222 C CA . GLY A 1 279 ? 29.438 10.787 -17.563 1.00 37.78 279 GLY A CA 1
ATOM 2223 C C . GLY A 1 279 ? 28.689 9.494 -17.212 1.00 37.78 279 GLY A C 1
ATOM 2224 O O . GLY A 1 279 ? 29.167 8.392 -17.435 1.00 37.78 279 GLY A O 1
ATOM 2225 N N . LEU A 1 280 ? 27.440 9.647 -16.761 1.00 38.03 280 LEU A N 1
ATOM 2226 C CA . LEU A 1 280 ? 26.308 8.698 -16.728 1.00 38.03 280 LEU A CA 1
ATOM 2227 C C . LEU A 1 280 ? 26.438 7.295 -17.391 1.00 38.03 280 LEU A C 1
ATOM 2229 O O . LEU A 1 280 ? 26.150 7.085 -18.572 1.00 38.03 280 LEU A O 1
ATOM 2233 N N . CYS A 1 281 ? 26.598 6.289 -16.528 1.00 37.22 281 CYS A N 1
ATOM 2234 C CA . CYS A 1 281 ? 26.345 4.867 -16.777 1.00 37.22 281 CYS A CA 1
ATOM 2235 C C . CYS A 1 281 ? 24.828 4.557 -16.834 1.00 37.22 281 CYS A C 1
ATOM 2237 O O . CYS A 1 281 ? 24.206 4.180 -15.843 1.00 37.22 281 CYS A O 1
ATOM 2239 N N . SER A 1 282 ? 24.201 4.735 -18.002 1.00 38.72 282 SER A N 1
ATOM 2240 C CA . SER A 1 282 ? 22.849 4.199 -18.293 1.00 38.72 282 SER A CA 1
ATOM 2241 C C . SER A 1 282 ? 22.780 3.366 -19.583 1.00 38.72 282 SER A C 1
ATOM 2243 O O . SER A 1 282 ? 21.807 2.652 -19.817 1.00 38.72 282 SER A O 1
ATOM 2245 N N . THR A 1 283 ? 23.848 3.374 -20.382 1.00 43.06 283 THR A N 1
ATOM 2246 C CA . THR A 1 283 ? 23.938 2.728 -21.703 1.00 43.06 283 THR A CA 1
ATOM 2247 C C . THR A 1 283 ? 24.074 1.197 -21.634 1.00 43.06 283 THR A C 1
ATOM 2249 O O . THR A 1 283 ? 23.741 0.495 -22.587 1.00 43.06 283 THR A O 1
ATOM 2252 N N . VAL A 1 284 ? 24.510 0.650 -20.493 1.00 40.62 284 VAL A N 1
ATOM 2253 C CA . VAL A 1 284 ? 24.882 -0.774 -20.353 1.00 40.62 284 VAL A CA 1
ATOM 2254 C C . VAL A 1 284 ? 23.669 -1.719 -20.404 1.00 40.62 284 VAL A C 1
ATOM 2256 O O . VAL A 1 284 ? 23.778 -2.835 -20.907 1.00 40.62 284 VAL A O 1
ATOM 2259 N N . HIS A 1 285 ? 22.479 -1.267 -19.985 1.00 39.34 285 HIS A N 1
ATOM 2260 C CA . HIS A 1 285 ? 21.253 -2.085 -20.026 1.00 39.34 285 HIS A CA 1
ATOM 2261 C C . HIS A 1 285 ? 20.729 -2.358 -21.450 1.00 39.34 285 HIS A C 1
ATOM 2263 O O . HIS A 1 285 ? 19.961 -3.302 -21.653 1.00 39.34 285 HIS A O 1
ATOM 2269 N N . SER A 1 286 ? 21.124 -1.550 -22.440 1.00 40.28 286 SER A N 1
ATOM 2270 C CA . SER A 1 286 ? 20.687 -1.698 -23.836 1.00 40.28 286 SER A CA 1
ATOM 2271 C C . SER A 1 286 ? 21.395 -2.856 -24.543 1.00 40.28 286 SER A C 1
ATOM 2273 O O . SER A 1 286 ? 20.755 -3.607 -25.279 1.00 40.28 286 SER A O 1
ATOM 2275 N N . PHE A 1 287 ? 22.684 -3.057 -24.253 1.00 40.66 287 PHE A N 1
ATOM 2276 C CA . PHE A 1 287 ? 23.511 -4.109 -24.852 1.00 40.66 287 PHE A CA 1
ATOM 2277 C C . PHE A 1 287 ? 23.030 -5.517 -24.496 1.00 40.66 287 PHE A C 1
ATOM 2279 O O . PHE A 1 287 ? 22.993 -6.410 -25.343 1.00 40.66 287 PHE A O 1
ATOM 2286 N N . THR A 1 288 ? 22.579 -5.710 -23.256 1.00 40.66 288 THR A N 1
ATOM 2287 C CA . THR A 1 288 ? 22.119 -7.016 -22.774 1.00 40.66 288 THR A CA 1
ATOM 2288 C C . THR A 1 288 ? 20.828 -7.475 -23.457 1.00 40.66 288 THR A C 1
ATOM 2290 O O . THR A 1 288 ? 20.554 -8.665 -23.459 1.00 40.66 288 THR A O 1
ATOM 2293 N N . ARG A 1 289 ? 20.030 -6.576 -24.058 1.00 39.34 289 ARG A N 1
ATOM 2294 C CA . ARG A 1 289 ? 18.804 -6.953 -24.799 1.00 39.34 289 ARG A CA 1
ATOM 2295 C C . ARG A 1 289 ? 19.040 -7.347 -26.254 1.00 39.34 289 ARG A C 1
ATOM 2297 O O . ARG A 1 289 ? 18.109 -7.830 -26.887 1.00 39.34 289 ARG A O 1
ATOM 2304 N N . MET A 1 290 ? 20.228 -7.072 -26.781 1.00 37.19 290 MET A N 1
ATOM 2305 C CA . MET A 1 290 ? 20.574 -7.339 -28.175 1.00 37.19 290 MET A CA 1
ATOM 2306 C C . MET A 1 290 ? 21.430 -8.599 -28.337 1.00 37.19 290 MET A C 1
ATOM 2308 O O . MET A 1 290 ? 21.360 -9.239 -29.380 1.00 37.19 290 MET A O 1
ATOM 2312 N N . VAL A 1 291 ? 22.214 -8.943 -27.307 1.00 35.09 291 VAL A N 1
ATOM 2313 C CA . VAL A 1 291 ? 23.025 -10.175 -27.249 1.00 35.09 291 VAL A CA 1
ATOM 2314 C C . VAL A 1 291 ? 22.325 -11.300 -26.473 1.00 35.09 291 VAL A C 1
ATOM 2316 O O . VAL A 1 291 ? 22.644 -12.466 -26.687 1.00 35.09 291 VAL A O 1
ATOM 2319 N N . ALA A 1 292 ? 21.364 -10.981 -25.594 1.00 33.94 292 ALA A N 1
ATOM 2320 C CA . ALA A 1 292 ? 20.416 -11.982 -25.118 1.00 33.94 292 ALA A CA 1
ATOM 2321 C C . ALA A 1 292 ? 19.417 -12.193 -26.227 1.00 33.94 292 ALA A C 1
ATOM 2323 O O . ALA A 1 292 ? 18.710 -11.221 -26.550 1.00 33.94 292 ALA A O 1
#

pLDDT: mean 78.42, std 17.31, range [33.94, 98.44]

InterPro domains:
  IPR011009 Protein kinase-like domain superfamily [SSF56112] (158-240)

Secondary structure (DSSP, 8-state):
------SHHHHHHHHHHHHHHHHHHHHHHHHHHHHHHHHHTS--SHHHHHHHHHHHHHHH-HHHHHHHHHHHHHHHHHHHHHHHHHHHHHHHHHHHHHHHHHHHHHHHHHHHHHHHHHHHHHHHHHHHHHHHHHHHHHHHHHHHHHHHHHHHHHTTEEEEEEE-TTT--EEEEEEEETT-SS-HHHHHHHHHHHHHHHH--STTS---SS--EEEEEE-SSEEEEEEE---S-HHHHHHTSTTS---HHHHHHHHHSSSHHHHHHHHHHHHHH--SSS----THHHHHHHH-

Radius of gyration: 61.26 Å; chains: 1; bounding box: 129×45×140 Å

Organism: Parelaphostrongylus tenuis (NCBI:txid148309)

Sequence (292 aa):
MHLRMSSGAQELDLRKELELCSLVADSMTSSLSNSLSEALSSTSSASDVDSIIEEIEATISIAVLDRKLKKKVKLFSSGKTDAARTYDRMQDCRNKFEETSNALQKRLSEQEGVIAERCKEIEALKDSKNKLSMKAEKLSARIEKLREKYDLMRTVLEVYTGFHRVSNERVAIKVESLTTSIPLLRNEAICLQYLNSRHNPYDDETREPIVRCLKYGKTDKLKYLVMDHCGPNVRQLKKATPKDKFRVQLSLLLQTGTNYVTVFKFQHDYVSVDYGEDGLCSTVHSFTRMVA